Protein AF-A0A813MJS2-F1 (afdb_monomer)

Radius of gyration: 22.86 Å; Cα contacts (8 Å, |Δi|>4): 202; chains: 1; bounding box: 58×52×58 Å

Nearest PDB structures (foldseek):
  8cvs-assembly1_c  TM=7.491E-01  e=8.268E-11  Homo sapiens
  6kwy-assembly1_c  TM=7.519E-01  e=1.816E-10  Homo sapiens
  6kwx-assembly1_A  TM=7.519E-01  e=2.086E-10  Homo sapiens
  7naq-assembly1_c  TM=7.396E-01  e=2.510E-10  Homo sapiens
  6rey-assembly1_d  TM=7.283E-01  e=5.025E-10  Homo sapiens

Foldseek 3Di:
DDPPPPVVQQQDWDPVLVVDPCNVVVLVVLVVLVVVLVVQLVVCVVVVHCPPRVVVSLVSVVVSCVPTNRRDGLVVLVVQLVSLLVLLVDPPDDPVSVVSSVVSNCVSCVPVVRADPVRDDDPCVSVVVVVVCLPPDPCVVVVPGDDDCLVVLLVLLVVLLVQQPNDDCQVPLVVLLVVLLLLLQDDDPPDRRPNPPDNHDLLSSLSNLLSNDDPPHCSVVSVVVSCVVCVVCCPPVNDDPSNVSVVVNVVSNVVNNVVSVVD

Solvent-accessible surface area (backbone atoms only — not comparable to full-atom values): 15377 Å² total; per-residue (Å²): 133,81,80,81,55,73,75,79,53,40,69,44,54,45,71,68,48,74,76,40,98,53,30,74,60,53,51,53,50,45,51,55,52,48,51,52,42,53,53,52,52,53,44,23,62,74,71,71,41,54,76,69,46,51,63,55,38,51,51,50,49,53,52,44,40,73,74,37,30,47,64,44,37,61,68,56,51,50,51,54,51,51,49,42,55,52,56,69,67,47,81,89,64,53,68,70,59,50,48,51,34,52,55,48,50,52,61,70,59,65,54,62,87,80,53,53,74,91,77,56,84,78,72,62,59,64,59,50,52,50,51,49,50,47,68,65,43,76,61,47,86,73,66,78,54,76,81,58,71,39,58,55,47,47,48,51,15,51,53,33,55,78,37,58,89,75,65,89,54,70,94,46,44,70,63,52,53,54,50,52,56,58,61,47,50,59,67,58,87,94,44,73,55,79,67,63,91,55,78,51,57,54,63,35,55,36,43,27,54,58,24,56,48,54,94,94,43,65,47,63,58,56,50,51,54,48,48,64,72,51,48,69,56,72,40,87,87,48,76,58,88,38,47,63,53,55,54,49,36,56,55,44,43,54,53,46,48,55,54,57,77,75,108

InterPro domains:
  IPR032430 Proteasome activator Blm10, middle HEAT repeats region [PF16507] (223-261)
  IPR035309 Proteasome activator complex subunit 4 [PTHR32170] (152-261)

Organism: NCBI:txid433720

Structure (mmCIF, N/CA/C/O backbone):
data_AF-A0A813MJS2-F1
#
_entry.id   AF-A0A813MJS2-F1
#
loop_
_atom_site.group_PDB
_atom_site.id
_atom_site.type_symbol
_atom_site.label_atom_id
_atom_site.label_alt_id
_atom_site.label_comp_id
_atom_site.label_asym_id
_atom_site.label_entity_id
_atom_site.label_seq_id
_atom_site.pdbx_PDB_ins_code
_atom_site.Cartn_x
_atom_site.Cartn_y
_atom_site.Cartn_z
_atom_site.occupancy
_atom_site.B_iso_or_equiv
_atom_site.auth_seq_id
_atom_site.auth_comp_id
_atom_site.auth_asym_id
_atom_site.auth_atom_id
_atom_site.pdbx_PDB_model_num
ATOM 1 N N . MET A 1 1 ? -18.987 -25.415 30.010 1.00 33.72 1 MET A N 1
ATOM 2 C CA . MET A 1 1 ? -19.097 -24.267 29.088 1.00 33.72 1 MET A CA 1
ATOM 3 C C . MET A 1 1 ? -17.706 -23.681 28.964 1.00 33.72 1 MET A C 1
ATOM 5 O O . MET A 1 1 ? -17.237 -23.069 29.912 1.00 33.72 1 MET A O 1
ATOM 9 N N . GLY A 1 2 ? -16.987 -24.032 27.897 1.00 33.62 2 GLY A N 1
ATOM 10 C CA . GLY A 1 2 ? -15.622 -23.552 27.691 1.00 33.62 2 GLY A CA 1
ATOM 11 C C . GLY A 1 2 ? -15.648 -22.061 27.385 1.00 33.62 2 GLY A C 1
ATOM 12 O O . GLY A 1 2 ? -16.426 -21.623 26.542 1.00 33.62 2 GLY A O 1
ATOM 13 N N . SER A 1 3 ? -14.835 -21.292 28.099 1.00 33.34 3 SER A N 1
ATOM 14 C CA . SER A 1 3 ? -14.546 -19.901 27.780 1.00 33.34 3 SER A CA 1
ATOM 15 C C . SER A 1 3 ? -13.966 -19.834 26.364 1.00 33.34 3 SER A C 1
ATOM 17 O O . SER A 1 3 ? -12.800 -20.181 26.167 1.00 33.34 3 SER A O 1
ATOM 19 N N . HIS A 1 4 ? -14.765 -19.423 25.376 1.00 38.72 4 HIS A N 1
ATOM 20 C CA . HIS A 1 4 ? -14.218 -18.921 24.118 1.00 38.72 4 HIS A CA 1
ATOM 21 C C . HIS A 1 4 ? -13.317 -17.741 24.486 1.00 38.72 4 HIS A C 1
ATOM 23 O O . HIS A 1 4 ? -13.806 -16.702 24.930 1.00 38.72 4 HIS A O 1
ATOM 29 N N . SER A 1 5 ? -11.997 -17.934 24.440 1.00 48.91 5 SER A N 1
ATOM 30 C CA . SER A 1 5 ? -11.078 -16.843 24.730 1.00 48.91 5 SER A CA 1
ATOM 31 C C . SER A 1 5 ? -11.130 -15.874 23.554 1.00 48.91 5 SER A C 1
ATOM 33 O O . SER A 1 5 ? -10.987 -16.277 22.399 1.00 48.91 5 SER A O 1
ATOM 35 N N . ILE A 1 6 ? -11.313 -14.591 23.860 1.00 53.00 6 ILE A N 1
ATOM 36 C CA . ILE A 1 6 ? -11.266 -13.471 22.904 1.00 53.00 6 ILE A CA 1
ATOM 37 C C . ILE A 1 6 ? -9.993 -13.538 22.027 1.00 53.00 6 ILE A C 1
ATOM 39 O O . ILE A 1 6 ? -10.005 -13.104 20.881 1.00 53.00 6 ILE A O 1
ATOM 43 N N . ASP A 1 7 ? -8.923 -14.176 22.523 1.00 52.03 7 ASP A N 1
ATOM 44 C CA . ASP A 1 7 ? -7.687 -14.464 21.779 1.00 52.03 7 ASP A CA 1
ATOM 45 C C . ASP A 1 7 ? -7.886 -15.273 20.492 1.00 52.03 7 ASP A C 1
ATOM 47 O O . ASP A 1 7 ? -7.083 -15.133 19.572 1.00 52.03 7 ASP A O 1
ATOM 51 N N . SER A 1 8 ? -8.909 -16.131 20.419 1.00 57.62 8 SER A N 1
ATOM 52 C CA . SER A 1 8 ? -9.161 -16.957 19.230 1.00 57.62 8 SER A CA 1
ATOM 53 C C . SER A 1 8 ? -9.733 -16.171 18.044 1.00 57.62 8 SER A C 1
ATOM 55 O O . SER A 1 8 ? -9.622 -16.637 16.912 1.00 57.62 8 SER A O 1
ATOM 57 N N . ASP A 1 9 ? -10.251 -14.961 18.289 1.00 71.50 9 ASP A N 1
ATOM 58 C CA . ASP A 1 9 ? -10.925 -14.130 17.284 1.00 71.50 9 ASP A CA 1
ATOM 59 C C . ASP A 1 9 ? -10.066 -12.950 16.779 1.00 71.50 9 ASP A C 1
ATOM 61 O O . ASP A 1 9 ? -10.467 -12.224 15.860 1.00 71.50 9 ASP A O 1
ATOM 65 N N . LEU A 1 10 ? -8.875 -12.740 17.358 1.00 80.44 10 LEU A N 1
ATOM 66 C CA . LEU A 1 10 ? -7.942 -11.685 16.946 1.00 80.44 10 LEU A CA 1
ATOM 67 C C . LEU A 1 10 ? -7.205 -12.077 15.659 1.00 80.44 10 LEU A C 1
ATOM 69 O O . LEU A 1 10 ? -6.687 -13.184 15.536 1.00 80.44 10 LEU A O 1
ATOM 73 N N . GLN A 1 11 ? -7.102 -11.153 14.699 1.00 81.56 11 GLN A N 1
ATOM 74 C CA . GLN A 1 11 ? -6.571 -11.486 13.372 1.00 81.56 11 GLN A CA 1
ATOM 75 C C . GLN A 1 11 ? -5.064 -11.755 13.350 1.00 81.56 11 GLN A C 1
ATOM 77 O O . GLN A 1 11 ? -4.612 -12.790 12.861 1.00 81.56 11 GLN A O 1
ATOM 82 N N . LYS A 1 12 ? -4.264 -10.774 13.779 1.00 80.81 12 LYS A N 1
ATOM 83 C CA . LYS A 1 12 ? -2.802 -10.860 13.696 1.00 80.81 12 LYS A CA 1
ATOM 84 C C . LYS A 1 12 ? -2.149 -9.999 14.777 1.00 80.81 12 LYS A C 1
ATOM 86 O O . LYS A 1 12 ? -1.648 -8.915 14.458 1.00 80.81 12 LYS A O 1
ATOM 91 N N . PRO A 1 13 ? -2.159 -10.458 16.039 1.00 78.31 13 PRO A N 1
ATOM 92 C CA . PRO A 1 13 ? -1.388 -9.809 17.089 1.00 78.31 13 PRO A CA 1
ATOM 93 C C . PRO A 1 13 ? 0.114 -9.910 16.790 1.00 78.31 13 PRO A C 1
ATOM 95 O O . PRO A 1 13 ? 0.561 -10.837 16.106 1.00 78.31 13 PRO A O 1
ATOM 98 N N . ASP A 1 14 ? 0.901 -8.967 17.306 1.00 79.12 14 ASP A N 1
ATOM 99 C CA . ASP A 1 14 ? 2.359 -9.055 17.226 1.00 79.12 14 ASP A CA 1
ATOM 100 C C . ASP A 1 14 ? 2.867 -10.318 17.950 1.00 79.12 14 ASP A C 1
ATOM 102 O O . ASP A 1 14 ? 2.611 -10.540 19.137 1.00 79.12 14 ASP A O 1
ATOM 106 N N . ILE A 1 15 ? 3.599 -11.152 17.209 1.00 79.19 15 ILE A N 1
ATOM 107 C CA . ILE A 1 15 ? 4.149 -12.428 17.670 1.00 79.19 15 ILE A CA 1
ATOM 108 C C . ILE A 1 15 ? 5.162 -12.204 18.800 1.00 79.19 15 ILE A C 1
ATOM 110 O O . ILE A 1 15 ? 5.234 -13.019 19.720 1.00 79.19 15 ILE A O 1
ATOM 114 N N . TYR A 1 16 ? 5.919 -11.103 18.771 1.00 78.19 16 TYR A N 1
ATOM 115 C CA . TYR A 1 16 ? 6.953 -10.827 19.772 1.00 78.19 16 TYR A CA 1
ATOM 116 C C . TYR A 1 16 ? 6.363 -10.547 21.153 1.00 78.19 16 TYR A C 1
ATOM 118 O O . TYR A 1 16 ? 6.941 -10.958 22.161 1.00 78.19 16 TYR A O 1
ATOM 126 N N . ASN A 1 17 ? 5.174 -9.941 21.208 1.00 80.44 17 ASN A N 1
ATOM 127 C CA . ASN A 1 17 ? 4.504 -9.635 22.470 1.00 80.44 17 ASN A CA 1
ATOM 128 C C . ASN A 1 17 ? 4.230 -10.903 23.289 1.00 80.44 17 ASN A C 1
ATOM 130 O O . ASN A 1 17 ? 4.363 -10.868 24.510 1.00 80.44 17 ASN A O 1
ATOM 134 N N . LYS A 1 18 ? 3.951 -12.039 22.634 1.00 79.88 18 LYS A N 1
ATOM 135 C CA . LYS A 1 18 ? 3.701 -13.333 23.294 1.00 79.88 18 LYS A CA 1
ATOM 136 C C . LYS A 1 18 ? 4.890 -13.849 24.110 1.00 79.88 18 LYS A C 1
ATOM 138 O O . LYS A 1 18 ? 4.697 -14.572 25.082 1.00 79.88 18 LYS A O 1
ATOM 143 N N . TYR A 1 19 ? 6.110 -13.498 23.715 1.00 83.00 19 TYR A N 1
ATOM 144 C CA . TYR A 1 19 ? 7.336 -13.934 24.389 1.00 83.00 19 TYR A CA 1
ATOM 145 C C . TYR A 1 19 ? 7.832 -12.922 25.429 1.00 83.00 19 TYR A C 1
ATOM 147 O O . TYR A 1 19 ? 8.859 -13.147 26.069 1.00 83.00 19 TYR A O 1
ATOM 155 N N . SER A 1 20 ? 7.117 -11.810 25.607 1.00 83.12 20 SER A N 1
ATOM 156 C CA . SER A 1 20 ? 7.453 -10.805 26.606 1.00 83.12 20 SER A CA 1
ATOM 157 C C . SER A 1 20 ? 7.093 -11.289 28.017 1.00 83.12 20 SER A C 1
ATOM 159 O O . SER A 1 20 ? 5.979 -11.781 28.221 1.00 83.12 20 SER A O 1
ATOM 161 N N . PRO A 1 21 ? 7.950 -11.051 29.030 1.00 85.88 21 PRO A N 1
ATOM 162 C CA . PRO A 1 21 ? 7.605 -11.263 30.440 1.00 85.88 21 PRO A CA 1
ATOM 163 C C . PRO A 1 21 ? 6.363 -10.483 30.902 1.00 85.88 21 PRO A C 1
ATOM 165 O O . PRO A 1 21 ? 5.792 -10.791 31.943 1.00 85.88 21 PRO A O 1
ATOM 168 N N . PHE A 1 22 ? 5.944 -9.472 30.134 1.00 86.94 22 PHE A N 1
ATOM 169 C CA . PHE A 1 22 ? 4.818 -8.590 30.439 1.00 86.94 22 PHE A CA 1
ATOM 170 C C . PHE A 1 22 ? 3.588 -8.845 29.552 1.00 86.94 22 PHE A C 1
ATOM 172 O O . PHE A 1 22 ? 2.724 -7.974 29.468 1.00 86.94 22 PHE A O 1
ATOM 179 N N . TYR A 1 23 ? 3.498 -10.002 28.881 1.00 85.81 23 TYR A N 1
ATOM 180 C CA . TYR A 1 23 ? 2.462 -10.291 27.879 1.00 85.81 23 TYR A CA 1
ATOM 181 C C . TYR A 1 23 ? 1.032 -9.991 28.348 1.00 85.81 23 TYR A C 1
ATOM 183 O O . TYR A 1 23 ? 0.316 -9.271 27.660 1.00 85.81 23 TYR A O 1
ATOM 191 N N . GLU A 1 24 ? 0.628 -10.467 29.528 1.00 84.56 24 GLU A N 1
ATOM 192 C CA . GLU A 1 24 ? -0.735 -10.241 30.039 1.00 84.56 24 GLU A CA 1
ATOM 193 C C . GLU A 1 24 ? -1.041 -8.749 30.242 1.00 84.56 24 GLU A C 1
ATOM 195 O O . GLU A 1 24 ? -2.125 -8.275 29.908 1.00 84.56 24 GLU A O 1
ATOM 200 N N . SER A 1 25 ? -0.057 -7.977 30.715 1.00 88.06 25 SER A N 1
ATOM 201 C CA . SER A 1 25 ? -0.191 -6.524 30.866 1.00 88.06 25 SER A CA 1
ATOM 202 C C . SER A 1 25 ? -0.280 -5.828 29.506 1.00 88.06 25 SER A C 1
ATOM 204 O O . SER A 1 25 ? -1.149 -4.985 29.300 1.00 88.06 25 SER A O 1
ATOM 206 N N . ILE A 1 26 ? 0.569 -6.220 28.550 1.00 86.00 26 ILE A N 1
ATOM 207 C CA . ILE A 1 26 ? 0.575 -5.695 27.175 1.00 86.00 26 ILE A CA 1
ATOM 208 C C . ILE A 1 26 ? -0.761 -5.977 26.486 1.00 86.00 26 ILE A C 1
ATOM 210 O O . ILE A 1 26 ? -1.324 -5.095 25.843 1.00 86.00 26 ILE A O 1
ATOM 214 N N . LYS A 1 27 ? -1.285 -7.191 26.644 1.00 85.81 27 LYS A N 1
ATOM 215 C CA . LYS A 1 27 ? -2.568 -7.612 26.089 1.00 85.81 27 LYS A CA 1
ATOM 216 C C . LYS A 1 27 ? -3.720 -6.796 26.670 1.00 85.81 27 LYS A C 1
ATOM 218 O O . LYS A 1 27 ? -4.519 -6.256 25.912 1.00 85.81 27 LYS A O 1
ATOM 223 N N . GLN A 1 28 ? -3.783 -6.652 27.994 1.00 87.56 28 GLN A N 1
ATOM 224 C CA . GLN A 1 28 ? -4.835 -5.856 28.625 1.00 87.56 28 GLN A CA 1
ATOM 225 C C . GLN A 1 28 ? -4.762 -4.383 28.202 1.00 87.56 28 GLN A C 1
ATOM 227 O O . GLN A 1 28 ? -5.791 -3.773 27.928 1.00 87.56 28 GLN A O 1
ATOM 232 N N . GLN A 1 29 ? -3.553 -3.823 28.099 1.00 89.50 29 GLN A N 1
ATOM 233 C CA . GLN A 1 29 ? -3.347 -2.468 27.587 1.00 89.50 29 GLN A CA 1
ATOM 234 C C . GLN A 1 29 ? -3.815 -2.328 26.138 1.00 89.50 29 GLN A C 1
ATOM 236 O O . GLN A 1 29 ? -4.461 -1.337 25.814 1.00 89.50 29 GLN A O 1
ATOM 241 N N . ALA A 1 30 ? -3.525 -3.309 25.279 1.00 90.44 30 ALA A N 1
ATOM 242 C CA . ALA A 1 30 ? -3.945 -3.288 23.884 1.00 90.44 30 ALA A CA 1
ATOM 243 C C . ALA A 1 30 ? -5.476 -3.292 23.751 1.00 90.44 30 ALA A C 1
ATOM 245 O O . ALA A 1 30 ? -6.016 -2.488 22.997 1.00 90.44 30 ALA A O 1
ATOM 246 N N . ILE A 1 31 ? -6.175 -4.135 24.516 1.00 90.56 31 ILE A N 1
ATOM 247 C CA . ILE A 1 31 ? -7.646 -4.179 24.522 1.00 90.56 31 ILE A CA 1
ATOM 248 C C . ILE A 1 31 ? -8.216 -2.824 24.958 1.00 90.56 31 ILE A C 1
ATOM 250 O O . ILE A 1 31 ? -8.980 -2.216 24.212 1.00 90.56 31 ILE A O 1
ATOM 254 N N . THR A 1 32 ? -7.779 -2.308 26.111 1.00 93.44 32 THR A N 1
ATOM 255 C CA . THR A 1 32 ? -8.267 -1.027 26.642 1.00 93.44 32 THR A CA 1
ATOM 256 C C . THR A 1 32 ? -7.993 0.136 25.684 1.00 93.44 32 THR A C 1
ATOM 258 O O . THR A 1 32 ? -8.860 0.976 25.462 1.00 93.44 32 THR A O 1
ATOM 261 N N . LEU A 1 33 ? -6.797 0.184 25.091 1.00 94.19 33 LEU A N 1
ATOM 262 C CA . LEU A 1 33 ? -6.419 1.235 24.149 1.00 94.19 33 LEU A CA 1
ATOM 263 C C . LEU A 1 33 ? -7.223 1.147 22.847 1.00 94.19 33 LEU A C 1
ATOM 265 O O . LEU A 1 33 ? -7.608 2.174 22.290 1.00 94.19 33 LEU A O 1
ATOM 269 N N . PHE A 1 34 ? -7.485 -0.062 22.348 1.00 95.38 34 PHE A N 1
ATOM 270 C CA . PHE A 1 34 ? -8.314 -0.240 21.162 1.00 95.38 34 PHE A CA 1
ATOM 271 C C . PHE A 1 34 ? -9.765 0.177 21.418 1.00 95.38 34 PHE A C 1
ATOM 273 O O . PHE A 1 34 ? -10.351 0.859 20.577 1.00 95.38 34 PHE A O 1
ATOM 280 N N . ASP A 1 35 ? -10.320 -0.172 22.581 1.00 94.38 35 ASP A N 1
ATOM 281 C CA . ASP A 1 35 ? -11.659 0.257 22.988 1.00 94.38 35 ASP A CA 1
ATOM 282 C C . ASP A 1 35 ? -11.749 1.790 23.056 1.00 94.38 35 ASP A C 1
ATOM 284 O O . ASP A 1 35 ? -12.655 2.368 22.454 1.00 94.38 35 ASP A O 1
ATOM 288 N N . GLU A 1 36 ? -10.756 2.457 23.660 1.00 96.06 36 GLU A N 1
ATOM 289 C CA . GLU A 1 36 ? -10.654 3.925 23.688 1.00 96.06 36 GLU A CA 1
ATOM 290 C C . GLU A 1 36 ? -10.623 4.513 22.267 1.00 96.06 36 GLU A C 1
ATOM 292 O O . GLU A 1 36 ? -11.359 5.453 21.957 1.00 96.06 36 GLU A O 1
ATOM 297 N N . ILE A 1 37 ? -9.794 3.964 21.372 1.00 96.19 37 ILE A N 1
ATOM 298 C CA . ILE A 1 37 ? -9.696 4.427 19.980 1.00 96.19 37 ILE A CA 1
ATOM 299 C C . ILE A 1 37 ? -11.037 4.264 19.260 1.00 96.19 37 ILE A C 1
ATOM 301 O O . ILE A 1 37 ? -11.498 5.195 18.598 1.00 96.19 37 ILE A O 1
ATOM 305 N N . ARG A 1 38 ? -11.669 3.094 19.385 1.00 94.38 38 ARG A N 1
ATOM 306 C CA . ARG A 1 38 ? -12.937 2.767 18.726 1.00 94.38 38 ARG A CA 1
ATOM 307 C C . ARG A 1 38 ? -14.058 3.691 19.189 1.00 94.38 38 ARG A C 1
ATOM 309 O O . ARG A 1 38 ? -14.779 4.230 18.350 1.00 94.38 38 ARG A O 1
ATOM 316 N N . GLU A 1 39 ? -14.202 3.881 20.497 1.00 94.31 39 GLU A N 1
ATOM 317 C CA . GLU A 1 39 ? -15.220 4.763 21.074 1.00 94.31 39 GLU A CA 1
ATOM 318 C C . GLU A 1 39 ? -15.042 6.194 20.577 1.00 94.31 39 GLU A C 1
ATOM 320 O O . GLU A 1 39 ? -15.977 6.796 20.049 1.00 94.31 39 GLU A O 1
ATOM 325 N N . ASN A 1 40 ? -13.821 6.718 20.637 1.00 93.94 40 ASN A N 1
ATOM 326 C CA . ASN A 1 40 ? -13.581 8.093 20.237 1.00 93.94 40 ASN A CA 1
ATOM 327 C C . ASN A 1 40 ? -13.708 8.321 18.725 1.00 93.94 40 ASN A C 1
ATOM 329 O O . ASN A 1 40 ? -14.225 9.361 18.324 1.00 93.94 40 ASN A O 1
ATOM 333 N N . LEU A 1 41 ? -13.314 7.361 17.879 1.00 93.75 41 LEU A N 1
ATOM 334 C CA . LEU A 1 41 ? -13.610 7.420 16.442 1.00 93.75 41 LEU A CA 1
ATOM 335 C C . LEU A 1 41 ? -15.122 7.444 16.201 1.00 93.75 41 LEU A C 1
ATOM 337 O O . LEU A 1 41 ? -15.604 8.267 15.425 1.00 93.75 41 LEU A O 1
ATOM 341 N N . SER A 1 42 ? -15.887 6.612 16.913 1.00 90.94 42 SER A N 1
ATOM 342 C CA . SER A 1 42 ? -17.348 6.602 16.790 1.00 90.94 42 SER A CA 1
ATOM 343 C C . SER A 1 42 ? -17.984 7.935 17.208 1.00 90.94 42 SER A C 1
ATOM 345 O O . SER A 1 42 ? -18.894 8.417 16.531 1.00 90.94 42 SER A O 1
ATOM 347 N N . HIS A 1 43 ? -17.453 8.586 18.249 1.00 89.88 43 HIS A N 1
ATOM 348 C CA . HIS A 1 43 ? -17.919 9.896 18.701 1.00 89.88 43 HIS A CA 1
ATOM 349 C C . HIS A 1 43 ? -17.721 10.991 17.648 1.00 89.88 43 HIS A C 1
ATOM 351 O O . HIS A 1 43 ? -18.577 11.863 17.539 1.00 89.88 43 HIS A O 1
ATOM 357 N N . THR A 1 44 ? -16.662 10.940 16.829 1.00 88.69 44 THR A N 1
ATOM 358 C CA . THR A 1 44 ? -16.453 11.962 15.780 1.00 88.69 44 THR A CA 1
ATOM 359 C C . THR A 1 44 ? -17.604 12.017 14.773 1.00 88.69 44 THR A C 1
ATOM 361 O O . THR A 1 44 ? -18.021 13.096 14.361 1.00 88.69 44 THR A O 1
ATOM 364 N N . ILE A 1 45 ? -18.183 10.862 14.427 1.00 85.44 45 ILE A N 1
ATOM 365 C CA . ILE A 1 45 ? -19.354 10.798 13.546 1.00 85.44 45 ILE A CA 1
ATOM 366 C C . ILE A 1 45 ? -20.619 11.207 14.301 1.00 85.44 45 ILE A C 1
ATOM 368 O O . ILE A 1 45 ? -21.424 11.962 13.764 1.00 85.44 45 ILE A O 1
ATOM 372 N N . GLN A 1 46 ? -20.797 10.735 15.539 1.00 86.19 46 GLN A N 1
ATOM 373 C CA . GLN A 1 46 ? -21.991 11.041 16.339 1.00 86.19 46 GLN A CA 1
ATOM 374 C C . GLN A 1 46 ? -22.140 12.538 16.630 1.00 86.19 46 GLN A C 1
ATOM 376 O O . GLN A 1 46 ? -23.253 13.057 16.616 1.00 86.19 46 GLN A O 1
ATOM 381 N N . LEU A 1 47 ? -21.025 13.226 16.877 1.00 86.56 47 LEU A N 1
ATOM 382 C CA . LEU A 1 47 ? -20.990 14.668 17.109 1.00 86.56 47 LEU A CA 1
ATOM 383 C C . LEU A 1 47 ? -21.060 15.475 15.804 1.00 86.56 47 LEU A C 1
ATOM 385 O O . LEU A 1 47 ? -21.327 16.671 15.845 1.00 86.56 47 LEU A O 1
ATOM 389 N N . GLY A 1 48 ? -20.818 14.843 14.650 1.00 83.56 48 GLY A N 1
ATOM 390 C CA . GLY A 1 48 ? -20.722 15.519 13.354 1.00 83.56 48 GLY A CA 1
ATOM 391 C C . GLY A 1 48 ? -19.468 16.391 13.196 1.00 83.56 48 GLY A C 1
ATOM 392 O O . GLY A 1 48 ? -19.341 17.104 12.202 1.00 83.56 48 GLY A O 1
ATOM 393 N N . GLU A 1 49 ? -18.534 16.327 14.147 1.00 85.88 49 GLU A N 1
ATOM 394 C CA . GLU A 1 49 ? -17.293 17.099 14.161 1.00 85.88 49 GLU A CA 1
ATOM 395 C C . GLU A 1 49 ? -16.096 16.181 13.890 1.00 85.88 49 GLU A C 1
ATOM 397 O O . GLU A 1 49 ? -15.670 15.389 14.734 1.00 85.88 49 GLU A O 1
ATOM 402 N N . LEU A 1 50 ? -15.532 16.295 12.682 1.00 88.38 50 LEU A N 1
ATOM 403 C CA . LEU A 1 50 ? -14.349 15.524 12.288 1.00 88.38 50 LEU A CA 1
ATOM 404 C C . LEU A 1 50 ? -13.055 16.088 12.893 1.00 88.38 50 LEU A C 1
ATOM 406 O O . LEU A 1 50 ? -12.145 15.319 13.191 1.00 88.38 50 LEU A O 1
ATOM 410 N N . GLU A 1 51 ? -12.953 17.401 13.106 1.00 85.75 51 GLU A N 1
ATOM 411 C CA . GLU A 1 51 ? -11.764 18.035 13.692 1.00 85.75 51 GLU A CA 1
ATOM 412 C C . GLU A 1 51 ? -11.966 18.349 15.181 1.00 85.75 51 GLU A C 1
ATOM 414 O O . GLU A 1 51 ? -13.033 18.834 15.551 1.00 85.75 51 GLU A O 1
ATOM 419 N N . PRO A 1 52 ? -10.953 18.127 16.044 1.00 85.31 52 PRO A N 1
ATOM 420 C CA . PRO A 1 52 ? -9.646 17.518 15.755 1.00 85.31 52 PRO A CA 1
ATOM 421 C C . PRO A 1 52 ? -9.646 15.977 15.825 1.00 85.31 52 PRO A C 1
ATOM 423 O O . PRO A 1 52 ? -8.606 15.333 15.649 1.00 85.31 52 PRO A O 1
ATOM 426 N N . GLY A 1 53 ? -10.799 15.372 16.134 1.00 90.75 53 GLY A N 1
ATOM 427 C CA . GLY A 1 53 ? -10.915 13.969 16.532 1.00 90.75 53 GLY A CA 1
ATOM 428 C C . GLY A 1 53 ? -10.408 12.972 15.489 1.00 90.75 53 GLY A C 1
ATOM 429 O O . GLY A 1 53 ? -9.618 12.088 15.821 1.00 90.75 53 GLY A O 1
ATOM 430 N N . LEU A 1 54 ? -10.797 13.125 14.223 1.00 93.12 54 LEU A N 1
ATOM 431 C CA . LEU A 1 54 ? -10.428 12.204 13.149 1.00 93.12 54 LEU A CA 1
ATOM 432 C C . LEU A 1 54 ? -8.908 12.105 13.002 1.00 93.12 54 LEU A C 1
ATOM 434 O O . LEU A 1 54 ? -8.375 11.001 12.904 1.00 93.12 54 LEU A O 1
ATOM 438 N N . SER A 1 55 ? -8.211 13.242 13.023 1.00 92.81 55 SER A N 1
ATOM 439 C CA . SER A 1 55 ? -6.753 13.304 12.895 1.00 92.81 55 SER A CA 1
ATOM 440 C C . SER A 1 55 ? -6.049 12.630 14.079 1.00 92.81 55 SER A C 1
ATOM 442 O O . SER A 1 55 ? -5.217 11.736 13.891 1.00 92.81 55 SER A O 1
ATOM 444 N N . ILE A 1 56 ? -6.439 12.988 15.308 1.00 94.56 56 ILE A N 1
ATOM 445 C CA . ILE A 1 56 ? -5.830 12.466 16.540 1.00 94.56 56 ILE A CA 1
ATOM 446 C C . ILE A 1 56 ? -6.015 10.950 16.643 1.00 94.56 56 ILE A C 1
ATOM 448 O O . ILE A 1 56 ? -5.043 10.214 16.841 1.00 94.56 56 ILE A O 1
ATOM 452 N N . TRP A 1 57 ? -7.251 10.473 16.499 1.00 96.38 57 TRP A N 1
ATOM 453 C CA . TRP A 1 57 ? -7.579 9.069 16.735 1.00 96.38 57 TRP A CA 1
ATOM 454 C C . TRP A 1 57 ? -7.147 8.162 15.585 1.00 96.38 57 TRP A C 1
ATOM 456 O O . TRP A 1 57 ? -6.722 7.037 15.841 1.00 96.38 57 TRP A O 1
ATOM 466 N N . SER A 1 58 ? -7.114 8.660 14.344 1.00 96.25 58 SER A N 1
ATOM 467 C CA . SER A 1 58 ? -6.495 7.926 13.230 1.00 96.25 58 SER A CA 1
ATOM 468 C C . SER A 1 58 ? -4.988 7.762 13.433 1.00 96.25 58 SER A C 1
ATOM 470 O O . SER A 1 58 ? -4.447 6.680 13.212 1.00 96.25 58 SER A O 1
ATOM 472 N N . ASN A 1 59 ? -4.295 8.797 13.922 1.00 95.19 59 ASN A N 1
ATOM 473 C CA . ASN A 1 59 ? -2.871 8.684 14.235 1.00 95.19 59 ASN A CA 1
ATOM 474 C C . ASN A 1 59 ? -2.615 7.717 15.406 1.00 95.19 59 ASN A C 1
ATOM 476 O O . ASN A 1 59 ? -1.703 6.894 15.327 1.00 95.19 59 ASN A O 1
ATOM 480 N N . LYS A 1 60 ? -3.448 7.753 16.457 1.00 96.31 60 LYS A N 1
ATOM 481 C CA . LYS A 1 60 ? -3.401 6.765 17.550 1.00 96.31 60 LYS A CA 1
ATOM 482 C C . LYS A 1 60 ? -3.640 5.338 17.040 1.00 96.31 60 LYS A C 1
ATOM 484 O O . LYS A 1 60 ? -2.895 4.441 17.419 1.00 96.31 60 LYS A O 1
ATOM 489 N N . LEU A 1 61 ? -4.602 5.125 16.138 1.00 96.88 61 LEU A N 1
ATOM 490 C CA . LEU A 1 61 ? -4.848 3.817 15.519 1.00 96.88 61 LEU A CA 1
ATOM 491 C C . LEU A 1 61 ? -3.653 3.338 14.685 1.00 96.88 61 LEU A C 1
ATOM 493 O O . LEU A 1 61 ? -3.257 2.179 14.771 1.00 96.88 61 LEU A O 1
ATOM 497 N N . LYS A 1 62 ? -3.023 4.229 13.917 1.00 94.44 62 LYS A N 1
ATOM 498 C CA . LYS A 1 62 ? -1.806 3.899 13.167 1.00 94.44 62 LYS A CA 1
ATOM 499 C C . LYS A 1 62 ? -0.664 3.461 14.091 1.00 94.44 62 LYS A C 1
ATOM 501 O O . LYS A 1 62 ? 0.008 2.469 13.810 1.00 94.44 62 LYS A O 1
ATOM 506 N N . GLN A 1 63 ? -0.460 4.169 15.203 1.00 94.00 63 GLN A N 1
ATOM 507 C CA . GLN A 1 63 ? 0.526 3.792 16.223 1.00 94.00 63 GLN A CA 1
ATOM 508 C C . GLN A 1 63 ? 0.170 2.459 16.890 1.00 94.00 63 GLN A C 1
ATOM 510 O O . GLN A 1 63 ? 1.044 1.617 17.077 1.00 94.00 63 GLN A O 1
ATOM 515 N N . PHE A 1 64 ? -1.113 2.235 17.181 1.00 94.69 64 PHE A N 1
ATOM 516 C CA . PHE A 1 64 ? -1.607 0.971 17.714 1.00 94.69 64 PHE A CA 1
ATOM 517 C C . PHE A 1 64 ? -1.261 -0.203 16.789 1.00 94.69 64 PHE A C 1
ATOM 519 O O . PHE A 1 64 ? -0.637 -1.164 17.233 1.00 94.69 64 PHE A O 1
ATOM 526 N N . ILE A 1 65 ? -1.583 -0.099 15.494 1.00 92.31 65 ILE A N 1
ATOM 527 C CA . ILE A 1 65 ? -1.283 -1.146 14.504 1.00 92.31 65 ILE A CA 1
ATOM 528 C C . ILE A 1 65 ? 0.226 -1.397 14.412 1.00 92.31 65 ILE A C 1
ATOM 530 O O . ILE A 1 65 ? 0.657 -2.545 14.308 1.00 92.31 65 ILE A O 1
ATOM 534 N N . SER A 1 66 ? 1.040 -0.341 14.487 1.00 90.00 66 SER A N 1
ATOM 535 C CA . SER A 1 66 ? 2.500 -0.464 14.471 1.00 90.00 66 SER A CA 1
ATOM 536 C C . SER A 1 66 ? 3.061 -1.207 15.690 1.00 90.00 66 SER A C 1
ATOM 538 O O . SER A 1 66 ? 4.063 -1.900 15.547 1.00 90.00 66 SER A O 1
ATOM 540 N N . ASN A 1 67 ? 2.449 -1.052 16.868 1.00 88.06 67 ASN A N 1
ATOM 541 C CA . ASN A 1 67 ? 2.978 -1.576 18.133 1.00 88.06 67 ASN A CA 1
ATOM 542 C C . ASN A 1 67 ? 2.391 -2.941 18.526 1.00 88.06 67 ASN A C 1
ATOM 544 O O . ASN A 1 67 ? 3.058 -3.743 19.173 1.00 88.06 67 ASN A O 1
ATOM 548 N N . TYR A 1 68 ? 1.130 -3.195 18.175 1.00 88.81 68 TYR A N 1
ATOM 549 C CA . TYR A 1 68 ? 0.388 -4.386 18.603 1.00 88.81 68 TYR A CA 1
ATOM 550 C C . TYR A 1 68 ? -0.047 -5.275 17.431 1.00 88.81 68 TYR A C 1
ATOM 552 O O . TYR A 1 68 ? -0.546 -6.382 17.649 1.00 88.81 68 TYR A O 1
ATOM 560 N N . GLY A 1 69 ? 0.153 -4.824 16.190 1.00 88.38 69 GLY A N 1
ATOM 561 C CA . GLY A 1 69 ? -0.399 -5.465 15.004 1.00 88.38 69 GLY A CA 1
ATOM 562 C C . GLY A 1 69 ? -1.909 -5.250 14.885 1.00 88.38 69 GLY A C 1
ATOM 563 O O . GLY A 1 69 ? -2.479 -4.300 15.420 1.00 88.38 69 GLY A O 1
ATOM 564 N N . PHE A 1 70 ? -2.585 -6.167 14.197 1.00 88.75 70 PHE A N 1
ATOM 565 C CA . PHE A 1 70 ? -4.044 -6.167 14.062 1.00 88.75 70 PHE A CA 1
ATOM 566 C C . PHE A 1 70 ? -4.656 -6.876 15.279 1.00 88.75 70 PHE A C 1
ATOM 568 O O . PHE A 1 70 ? -5.257 -7.946 15.155 1.00 88.75 70 PHE A O 1
ATOM 575 N N . HIS A 1 71 ? -4.425 -6.314 16.472 1.00 89.00 71 HIS A N 1
ATOM 576 C CA . HIS A 1 71 ? -4.942 -6.812 17.752 1.00 89.00 71 HIS A CA 1
ATOM 577 C C . HIS A 1 71 ? -6.410 -6.396 17.951 1.00 89.00 71 HIS A C 1
ATOM 579 O O . HIS A 1 71 ? -6.779 -5.769 18.937 1.00 89.00 71 HIS A O 1
ATOM 585 N N . PHE A 1 72 ? -7.240 -6.716 16.961 1.00 90.50 72 PHE A N 1
ATOM 586 C CA . PHE A 1 72 ? -8.688 -6.540 16.961 1.00 90.50 72 PHE A CA 1
ATOM 587 C C . PHE A 1 72 ? -9.336 -7.623 16.093 1.00 90.50 72 PHE A C 1
ATOM 589 O O . PHE A 1 72 ? -8.658 -8.343 15.347 1.00 90.50 72 PHE A O 1
ATOM 596 N N . THR A 1 73 ? -10.653 -7.776 16.222 1.00 92.06 73 THR A N 1
ATOM 597 C CA . THR A 1 73 ? -11.394 -8.812 15.497 1.00 92.06 73 THR A CA 1
ATOM 598 C C . THR A 1 73 ? -11.513 -8.473 14.012 1.00 92.06 73 THR A C 1
ATOM 600 O O . THR A 1 73 ? -11.432 -7.315 13.599 1.00 92.06 73 THR A O 1
ATOM 603 N N . LYS A 1 74 ? -11.774 -9.486 13.179 1.00 90.88 74 LYS A N 1
ATOM 604 C CA . LYS A 1 74 ? -12.066 -9.275 11.751 1.00 90.88 74 LYS A CA 1
ATOM 605 C C . LYS A 1 74 ? -13.289 -8.379 11.532 1.00 90.88 74 LYS A C 1
ATOM 607 O O . LYS A 1 74 ? -13.298 -7.575 10.608 1.00 90.88 74 LYS A O 1
ATOM 612 N N . ILE A 1 75 ? -14.293 -8.493 12.401 1.00 92.12 75 ILE A N 1
ATOM 613 C CA . ILE A 1 75 ? -15.500 -7.660 12.360 1.00 92.12 75 ILE A CA 1
ATOM 614 C C . ILE A 1 75 ? -15.134 -6.196 12.615 1.00 92.12 75 ILE A C 1
ATOM 616 O O . ILE A 1 75 ? -15.574 -5.319 11.876 1.00 92.12 75 ILE A O 1
ATOM 620 N N . ASP A 1 76 ? -14.308 -5.926 13.627 1.00 93.88 76 ASP A N 1
ATOM 621 C CA . ASP A 1 76 ? -13.857 -4.565 13.920 1.00 93.88 76 ASP A CA 1
ATOM 622 C C . ASP A 1 76 ? -12.980 -4.004 12.797 1.00 93.88 76 ASP A C 1
ATOM 624 O O . ASP A 1 76 ? -13.112 -2.835 12.446 1.00 93.88 76 ASP A O 1
ATOM 628 N N . HIS A 1 77 ? -12.145 -4.839 12.170 1.00 94.19 77 HIS A N 1
ATOM 629 C CA . HIS A 1 77 ? -11.362 -4.435 11.005 1.00 94.19 77 HIS A CA 1
ATOM 630 C C . HIS A 1 77 ? -12.260 -3.961 9.852 1.00 94.19 77 HIS A C 1
ATOM 632 O O . HIS A 1 77 ? -12.056 -2.870 9.320 1.00 94.19 77 HIS A O 1
ATOM 638 N N . LEU A 1 78 ? -13.281 -4.744 9.491 1.00 93.88 78 LEU A N 1
ATOM 639 C CA . LEU A 1 78 ? -14.226 -4.366 8.437 1.00 93.88 78 LEU A CA 1
ATOM 640 C C . LEU A 1 78 ? -14.971 -3.074 8.795 1.00 93.88 78 LEU A C 1
ATOM 642 O O . LEU A 1 78 ? -15.033 -2.166 7.973 1.00 93.88 78 LEU A O 1
ATOM 646 N N . LYS A 1 79 ? -15.412 -2.922 10.050 1.00 94.88 79 LYS A N 1
ATOM 647 C CA . LYS A 1 79 ? -16.049 -1.683 10.528 1.00 94.88 79 LYS A CA 1
ATOM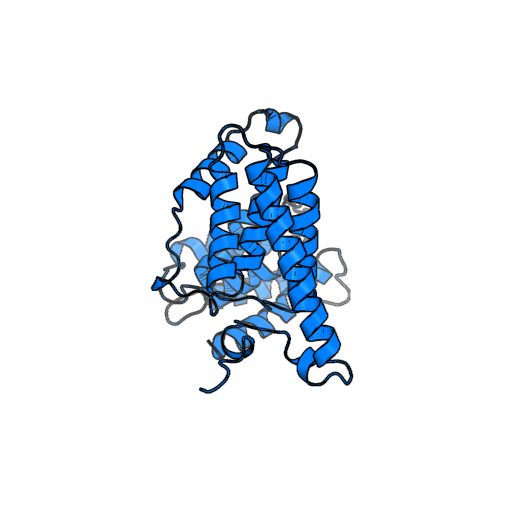 648 C C . LYS A 1 79 ? -15.135 -0.462 10.434 1.00 94.88 79 LYS A C 1
ATOM 650 O O . LYS A 1 79 ? -15.615 0.619 10.113 1.00 94.88 79 LYS A O 1
ATOM 655 N N . LEU A 1 80 ? -13.838 -0.608 10.711 1.00 95.75 80 LEU A N 1
ATOM 656 C CA . LEU A 1 80 ? -12.869 0.479 10.542 1.00 95.75 80 LEU A CA 1
ATOM 657 C C . LEU A 1 80 ? -12.726 0.868 9.065 1.00 95.75 80 LEU A C 1
ATOM 659 O O . LEU A 1 80 ? -12.669 2.053 8.748 1.00 95.75 80 LEU A O 1
ATOM 663 N N . ILE A 1 81 ? -12.702 -0.107 8.155 1.00 94.56 81 ILE A N 1
ATOM 664 C CA . ILE A 1 81 ? -12.663 0.157 6.710 1.00 94.56 81 ILE A CA 1
ATOM 665 C C . ILE A 1 81 ? -13.936 0.883 6.269 1.00 94.56 81 ILE A C 1
ATOM 667 O O . ILE A 1 81 ? -13.846 1.942 5.645 1.00 94.56 81 ILE A O 1
ATOM 671 N N . ASP A 1 82 ? -15.102 0.369 6.655 1.00 93.88 82 ASP A N 1
ATOM 672 C CA . ASP A 1 82 ? -16.400 0.972 6.349 1.00 93.88 82 ASP A CA 1
ATOM 673 C C . ASP A 1 82 ? -16.514 2.390 6.914 1.00 93.88 82 ASP A C 1
ATOM 675 O O . ASP A 1 82 ? -17.026 3.286 6.244 1.00 93.88 82 ASP A O 1
ATOM 679 N N . TYR A 1 83 ? -15.979 2.628 8.113 1.00 95.12 83 TYR A N 1
ATOM 680 C CA . TYR A 1 83 ? -15.904 3.947 8.735 1.00 95.12 83 TYR A CA 1
ATOM 681 C C . TYR A 1 83 ? -15.151 4.952 7.847 1.00 95.12 83 TYR A C 1
ATOM 683 O O . TYR A 1 83 ? -15.690 6.011 7.519 1.00 95.12 83 TYR A O 1
ATOM 691 N N . TYR A 1 84 ? -13.939 4.619 7.384 1.00 95.19 84 TYR A N 1
ATOM 692 C CA . TYR A 1 84 ? -13.157 5.527 6.533 1.00 95.19 84 TYR A CA 1
ATOM 693 C C . TYR A 1 84 ? -13.767 5.700 5.132 1.00 95.19 84 TYR A C 1
ATOM 695 O O . TYR A 1 84 ? -13.719 6.799 4.576 1.00 95.19 84 TYR A O 1
ATOM 703 N N . LEU A 1 85 ? -14.388 4.660 4.564 1.00 93.38 85 LEU A N 1
ATOM 704 C CA . LEU A 1 85 ? -15.129 4.761 3.297 1.00 93.38 85 LEU A CA 1
ATOM 705 C C . LEU A 1 85 ? -16.379 5.643 3.422 1.00 93.38 85 LEU A C 1
ATOM 707 O O . LEU A 1 85 ? -16.692 6.418 2.515 1.00 93.38 85 LEU A O 1
ATOM 711 N N . SER A 1 86 ? -17.070 5.563 4.559 1.00 92.75 86 SER A N 1
ATOM 712 C CA . SER A 1 86 ? -18.247 6.386 4.848 1.00 92.75 86 SER A CA 1
ATOM 713 C C . SER A 1 86 ? -17.874 7.862 4.934 1.00 92.75 86 SER A C 1
ATOM 715 O O . SER A 1 86 ? -18.555 8.698 4.346 1.00 92.75 86 SER A O 1
ATOM 717 N N . ILE A 1 87 ? -16.744 8.190 5.573 1.00 93.50 87 ILE A N 1
ATOM 718 C CA . ILE A 1 87 ? -16.231 9.568 5.609 1.00 93.50 87 ILE A CA 1
ATOM 719 C C . ILE A 1 87 ? -15.910 10.060 4.196 1.00 93.50 87 ILE A C 1
ATOM 721 O O . ILE A 1 87 ? -16.312 11.163 3.835 1.00 93.50 87 ILE A O 1
ATOM 725 N N . LEU A 1 88 ? -15.262 9.242 3.359 1.00 91.88 88 LEU A N 1
ATOM 726 C CA . LEU A 1 88 ? -14.993 9.598 1.958 1.00 91.88 88 LEU A CA 1
ATOM 727 C C . LEU A 1 88 ? -16.264 9.838 1.130 1.00 91.88 88 LEU A C 1
ATOM 729 O O . LEU A 1 88 ? -16.188 10.493 0.090 1.00 91.88 88 LEU A O 1
ATOM 733 N N . SER A 1 89 ? -17.413 9.335 1.576 1.00 91.00 89 SER A N 1
ATOM 734 C CA . SER A 1 89 ? -18.704 9.536 0.913 1.00 91.00 89 SER A CA 1
ATOM 735 C C . SER A 1 89 ? -19.381 10.862 1.296 1.00 91.00 89 SER A C 1
ATOM 737 O O . SER A 1 89 ? -20.378 11.234 0.678 1.00 91.00 89 SER A O 1
ATOM 739 N N . ILE A 1 90 ? -18.843 11.607 2.272 1.00 90.25 90 ILE A N 1
ATOM 740 C CA . ILE A 1 90 ? -19.349 12.928 2.672 1.00 90.25 90 ILE A CA 1
ATOM 741 C C . ILE A 1 90 ? -19.135 13.943 1.535 1.00 90.25 90 ILE A C 1
ATOM 743 O O . ILE A 1 90 ? -18.052 14.055 0.949 1.00 90.25 90 ILE A O 1
ATOM 747 N N . THR A 1 91 ? -20.181 14.710 1.219 1.00 83.12 91 THR A N 1
ATOM 748 C CA . THR A 1 91 ? -20.121 15.823 0.260 1.00 83.12 91 THR A CA 1
ATOM 749 C C . THR A 1 91 ? -19.228 16.944 0.789 1.00 83.12 91 THR A C 1
ATOM 751 O O . THR A 1 91 ? -19.273 17.255 1.974 1.00 83.12 91 THR A O 1
ATOM 754 N N . ASP A 1 92 ? -18.426 17.563 -0.081 1.00 84.25 92 ASP A N 1
ATOM 755 C CA . ASP A 1 92 ? -17.541 18.690 0.264 1.00 84.25 92 ASP A CA 1
ATOM 756 C C . ASP A 1 92 ? -16.527 18.417 1.394 1.00 84.25 92 ASP A C 1
ATOM 758 O O . ASP A 1 92 ? -16.095 19.320 2.113 1.00 84.25 92 ASP A O 1
ATOM 762 N N . LEU A 1 93 ? -16.088 17.161 1.533 1.00 88.25 93 LEU A N 1
ATOM 763 C CA . LEU A 1 93 ? -15.033 16.793 2.475 1.00 88.25 93 LEU A CA 1
ATOM 764 C C . LEU A 1 93 ? -13.703 17.502 2.146 1.00 88.25 93 LEU A C 1
ATOM 766 O O . LEU A 1 93 ? -13.228 17.497 1.009 1.00 88.25 93 LEU A O 1
ATOM 770 N N . ASN A 1 94 ? -13.055 18.061 3.168 1.00 86.06 94 ASN A N 1
ATOM 771 C CA . ASN A 1 94 ? -11.739 18.690 3.041 1.00 86.06 94 ASN A CA 1
ATOM 772 C C . ASN A 1 94 ? -10.649 17.668 2.644 1.00 86.06 94 ASN A C 1
ATOM 774 O O . ASN A 1 94 ? -10.581 16.567 3.194 1.00 86.06 94 ASN A O 1
ATOM 778 N N . TYR A 1 95 ? -9.733 18.065 1.753 1.00 85.06 95 TYR A N 1
ATOM 779 C CA . TYR A 1 95 ? -8.569 17.280 1.323 1.00 85.06 95 TYR A CA 1
ATOM 780 C C . TYR A 1 95 ? -7.692 16.755 2.469 1.00 85.06 95 TYR A C 1
ATOM 782 O O . TYR A 1 95 ? -7.100 15.685 2.329 1.00 85.06 95 TYR A O 1
ATOM 790 N N . VAL A 1 96 ? -7.617 17.458 3.604 1.00 84.62 96 VAL A N 1
ATOM 791 C CA . VAL A 1 96 ? -6.894 16.968 4.792 1.00 84.62 96 VAL A CA 1
ATOM 792 C C . VAL A 1 96 ? -7.522 15.672 5.313 1.00 84.62 96 VAL A C 1
ATOM 794 O O . VAL A 1 96 ? -6.818 14.679 5.501 1.00 84.62 96 VAL A O 1
ATOM 797 N N . HIS A 1 97 ? -8.848 15.634 5.460 1.00 88.38 97 HIS A N 1
ATOM 798 C CA . HIS A 1 97 ? -9.569 14.430 5.881 1.00 88.38 97 HIS A CA 1
ATOM 799 C C . HIS A 1 97 ? -9.504 13.327 4.828 1.00 88.38 97 HIS A C 1
ATOM 801 O O . HIS A 1 97 ? -9.330 12.161 5.175 1.00 88.38 97 HIS A O 1
ATOM 807 N N . VAL A 1 98 ? -9.590 13.690 3.545 1.00 88.88 98 VAL A N 1
ATOM 808 C CA . VAL A 1 98 ? -9.427 12.750 2.426 1.00 88.88 98 VAL A CA 1
ATOM 809 C C . VAL A 1 98 ? -8.078 12.045 2.529 1.00 88.88 98 VAL A C 1
ATOM 811 O O . VAL A 1 98 ? -8.021 10.818 2.486 1.00 88.88 98 VAL A O 1
ATOM 814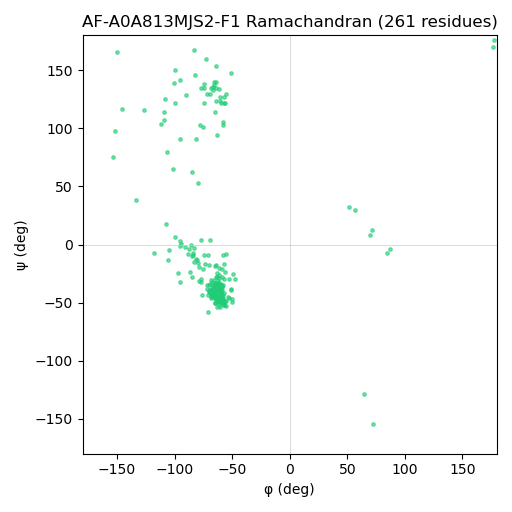 N N . LYS A 1 99 ? -6.995 12.805 2.741 1.00 85.81 99 LYS A N 1
ATOM 815 C CA . LYS A 1 99 ? -5.652 12.254 2.933 1.00 85.81 99 LYS A CA 1
ATOM 816 C C . LYS A 1 99 ? -5.597 11.305 4.132 1.00 85.81 99 LYS A C 1
ATOM 818 O O . LYS A 1 99 ? -5.061 10.212 3.992 1.00 85.81 99 LYS A O 1
ATOM 823 N N . ILE A 1 100 ? -6.165 11.692 5.278 1.00 89.12 100 ILE A N 1
ATOM 824 C CA . ILE A 1 100 ? -6.225 10.830 6.472 1.00 89.12 100 ILE A CA 1
ATOM 825 C C . ILE A 1 100 ? -6.942 9.512 6.148 1.00 89.12 100 ILE A C 1
ATOM 827 O O . ILE A 1 100 ? -6.430 8.443 6.475 1.00 89.12 100 ILE A O 1
ATOM 831 N N . CYS A 1 101 ? -8.083 9.567 5.456 1.00 91.56 101 CYS A N 1
ATOM 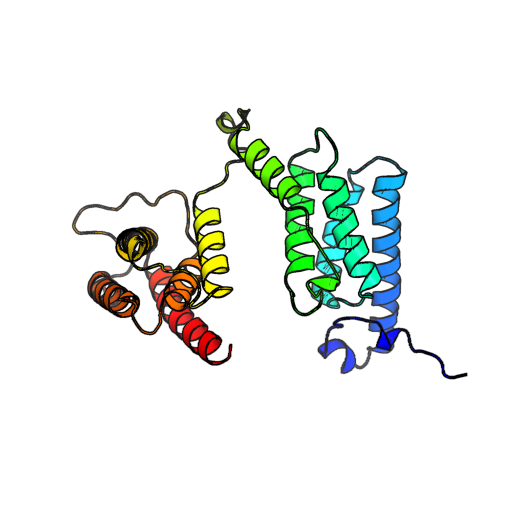832 C CA . CYS A 1 101 ? -8.832 8.372 5.071 1.00 91.56 101 CYS A CA 1
ATOM 833 C C . CYS A 1 101 ? -8.028 7.475 4.121 1.00 91.56 101 CYS A C 1
ATOM 835 O O . CYS A 1 101 ? -7.962 6.270 4.340 1.00 91.56 101 CYS A O 1
ATOM 837 N N . PHE A 1 102 ? -7.373 8.042 3.102 1.00 89.69 102 PHE A N 1
ATOM 838 C CA . PHE A 1 102 ? -6.516 7.276 2.192 1.00 89.69 102 PHE A CA 1
ATOM 839 C C . PHE A 1 102 ? -5.320 6.636 2.905 1.00 89.69 102 PHE A C 1
ATOM 841 O O . PHE A 1 102 ? -5.023 5.466 2.654 1.00 89.69 102 PHE A O 1
ATOM 848 N N . ASP A 1 103 ? -4.656 7.363 3.806 1.00 85.88 103 ASP A N 1
ATOM 849 C CA . ASP A 1 103 ? -3.532 6.839 4.588 1.00 85.88 103 ASP A CA 1
ATOM 850 C C . ASP A 1 103 ? -3.980 5.661 5.468 1.00 85.88 103 ASP A C 1
ATOM 852 O O . ASP A 1 103 ? -3.313 4.626 5.513 1.00 85.88 103 ASP A O 1
ATOM 856 N N . MET A 1 104 ? -5.133 5.789 6.130 1.00 93.00 104 MET A N 1
ATOM 857 C CA . MET A 1 104 ? -5.671 4.741 6.997 1.00 93.00 104 MET A CA 1
ATOM 858 C C . MET A 1 104 ? -6.180 3.531 6.217 1.00 93.00 104 MET A C 1
ATOM 860 O O . MET A 1 104 ? -5.859 2.403 6.582 1.00 93.00 104 MET A O 1
ATOM 864 N N . LEU A 1 105 ? -6.898 3.736 5.110 1.00 91.94 105 LEU A N 1
ATOM 865 C CA . LEU A 1 105 ? -7.315 2.645 4.225 1.00 91.94 105 LEU A CA 1
ATOM 866 C C . LEU A 1 105 ? -6.105 1.898 3.656 1.00 91.94 105 LEU A C 1
ATOM 868 O O . LEU A 1 105 ? -6.129 0.674 3.581 1.00 91.94 105 LEU A O 1
ATOM 872 N N . THR A 1 106 ? -5.026 2.608 3.317 1.00 88.88 106 THR A N 1
ATOM 873 C CA . THR A 1 106 ? -3.770 1.982 2.877 1.00 88.88 106 THR A CA 1
ATOM 874 C C . THR A 1 106 ? -3.174 1.094 3.969 1.00 88.88 106 THR A C 1
ATOM 876 O O . THR A 1 106 ? -2.715 -0.006 3.670 1.00 88.88 106 THR A O 1
ATOM 879 N N . GLU A 1 107 ? -3.193 1.535 5.229 1.00 89.12 107 GLU A N 1
ATOM 880 C CA . GLU A 1 107 ? -2.673 0.761 6.362 1.00 89.12 107 GLU A CA 1
ATOM 881 C C . GLU A 1 107 ? -3.538 -0.478 6.660 1.00 89.12 107 GLU A C 1
ATOM 883 O O . GLU A 1 107 ? -3.002 -1.580 6.798 1.00 89.12 107 GLU A O 1
ATOM 888 N N . LEU A 1 108 ? -4.865 -0.319 6.692 1.00 91.12 108 LEU A N 1
ATOM 889 C CA . LEU A 1 108 ? -5.828 -1.390 6.982 1.00 91.12 108 LEU A CA 1
ATOM 890 C C . LEU A 1 108 ? -5.854 -2.456 5.871 1.00 91.12 108 LEU A C 1
ATOM 892 O O . LEU A 1 108 ? -5.803 -3.656 6.138 1.00 91.12 108 LEU A O 1
ATOM 896 N N . LEU A 1 109 ? -5.819 -2.033 4.604 1.00 89.06 109 LEU A N 1
ATOM 897 C CA . LEU A 1 109 ? -5.851 -2.933 3.445 1.00 89.06 109 LEU A CA 1
ATOM 898 C C . LEU A 1 109 ? -4.473 -3.509 3.074 1.00 89.06 109 LEU A C 1
ATOM 900 O O . LEU A 1 109 ? -4.379 -4.343 2.170 1.00 89.06 109 LEU A O 1
ATOM 904 N N . ARG A 1 110 ? -3.391 -3.111 3.763 1.00 84.12 110 ARG A N 1
ATOM 905 C CA . ARG A 1 110 ? -2.014 -3.526 3.432 1.00 84.12 110 ARG A CA 1
ATOM 906 C C . ARG A 1 110 ? -1.825 -5.042 3.448 1.00 84.12 110 ARG A C 1
ATOM 908 O O . ARG A 1 110 ? -1.029 -5.575 2.677 1.00 84.12 110 ARG A O 1
ATOM 915 N N . ASN A 1 111 ? -2.512 -5.744 4.347 1.00 80.75 111 ASN A N 1
ATOM 916 C CA . ASN A 1 111 ? -2.363 -7.184 4.520 1.00 80.75 111 ASN A CA 1
ATOM 917 C C . ASN A 1 111 ? -3.579 -7.936 3.966 1.00 80.75 111 ASN A C 1
ATOM 919 O O . ASN A 1 111 ? -4.430 -8.408 4.718 1.00 80.75 111 ASN A O 1
ATOM 923 N N . ALA A 1 112 ? -3.605 -8.103 2.641 1.00 73.56 112 ALA A N 1
ATOM 924 C CA . ALA A 1 112 ? -4.680 -8.769 1.898 1.00 73.56 112 ALA A CA 1
ATOM 925 C C . ALA A 1 112 ? -4.967 -10.225 2.326 1.00 73.56 112 ALA A C 1
ATOM 927 O O . ALA A 1 112 ? -5.946 -10.812 1.888 1.00 73.56 112 ALA A O 1
ATOM 928 N N . ARG A 1 113 ? -4.133 -10.834 3.180 1.00 82.31 113 ARG A N 1
ATOM 929 C CA . ARG A 1 113 ? -4.394 -12.167 3.748 1.00 82.31 113 ARG A CA 1
ATOM 930 C C . ARG A 1 113 ? -5.405 -12.143 4.900 1.00 82.31 113 ARG A C 1
ATOM 932 O O . ARG A 1 113 ? -5.930 -13.192 5.246 1.00 82.31 113 ARG A O 1
ATOM 939 N N . LEU A 1 114 ? -5.638 -10.982 5.520 1.00 85.56 114 LEU A N 1
ATOM 940 C CA . LEU A 1 114 ? -6.544 -10.842 6.669 1.00 85.56 114 LEU A CA 1
ATOM 941 C C . LEU A 1 114 ? -8.005 -10.619 6.255 1.00 85.56 114 LEU A C 1
ATOM 943 O O . LEU A 1 114 ? -8.914 -10.906 7.033 1.00 85.56 114 LEU A O 1
ATOM 947 N N . ILE A 1 115 ? -8.226 -10.109 5.043 1.00 85.62 115 ILE A N 1
ATOM 948 C CA . ILE A 1 115 ? -9.544 -9.808 4.483 1.00 85.62 115 ILE A CA 1
ATOM 949 C C . ILE A 1 115 ? -9.633 -10.511 3.135 1.00 85.62 115 ILE A C 1
ATOM 951 O O . ILE A 1 115 ? -8.869 -10.205 2.221 1.00 85.62 115 ILE A O 1
ATOM 955 N N . THR A 1 116 ? -10.542 -11.473 3.019 1.00 83.69 116 THR A N 1
ATOM 956 C CA . THR A 1 116 ? -10.784 -12.184 1.764 1.00 83.69 116 THR A CA 1
ATOM 957 C C . THR A 1 116 ? -11.726 -11.382 0.868 1.00 83.69 116 THR A C 1
ATOM 959 O O . THR A 1 116 ? -12.372 -10.429 1.302 1.00 83.69 116 THR A O 1
ATOM 962 N N . ARG A 1 117 ? -11.828 -11.782 -0.403 1.00 82.25 117 ARG A N 1
ATOM 963 C CA . ARG A 1 117 ? -12.746 -11.146 -1.360 1.00 82.25 117 ARG A CA 1
ATOM 964 C C . ARG A 1 117 ? -14.217 -11.309 -0.973 1.00 82.25 117 ARG A C 1
ATOM 966 O O . ARG A 1 117 ? -15.011 -10.444 -1.318 1.00 82.25 117 ARG A O 1
ATOM 973 N N . ASP A 1 118 ? -14.550 -12.379 -0.256 1.00 84.25 118 ASP A N 1
ATOM 974 C CA . ASP A 1 118 ? -15.916 -12.638 0.209 1.00 84.25 118 ASP A CA 1
ATOM 975 C C . ASP A 1 118 ? -16.295 -11.738 1.394 1.00 84.25 118 ASP A C 1
ATOM 977 O O . ASP A 1 118 ? -17.474 -11.505 1.643 1.00 84.25 118 ASP A O 1
ATOM 981 N N . ASP A 1 119 ? -15.302 -11.204 2.112 1.00 85.56 119 ASP A N 1
ATOM 982 C CA . ASP A 1 119 ? -15.526 -10.350 3.282 1.00 85.56 119 ASP A CA 1
ATOM 983 C C . ASP A 1 119 ? -15.745 -8.880 2.926 1.00 85.56 119 ASP A C 1
ATOM 985 O O . ASP A 1 119 ? -16.367 -8.151 3.695 1.00 85.56 119 ASP A O 1
ATOM 989 N N . LEU A 1 120 ? -15.172 -8.421 1.809 1.00 88.00 120 LEU A N 1
ATOM 990 C CA . LEU A 1 120 ? -15.132 -7.005 1.466 1.00 88.00 120 LEU A CA 1
ATOM 991 C C . LEU A 1 120 ? -15.228 -6.787 -0.044 1.00 88.00 120 LEU A C 1
ATOM 993 O O . LEU A 1 120 ? -14.312 -7.100 -0.807 1.00 88.00 120 LEU A O 1
ATOM 997 N N . THR A 1 121 ? -16.306 -6.125 -0.451 1.00 87.44 121 THR A N 1
ATOM 998 C CA . THR A 1 121 ? -16.483 -5.577 -1.797 1.00 87.44 121 THR A CA 1
ATOM 999 C C . THR A 1 121 ? -16.401 -4.058 -1.748 1.00 87.44 121 THR A C 1
ATOM 1001 O O . THR A 1 121 ? -17.271 -3.405 -1.177 1.00 87.44 121 THR A O 1
ATOM 1004 N N . LEU A 1 122 ? -15.364 -3.491 -2.363 1.00 85.56 122 LEU A N 1
ATOM 1005 C CA . LEU A 1 122 ? -15.160 -2.044 -2.421 1.00 85.56 122 LEU A CA 1
ATOM 1006 C C . LEU A 1 122 ? -15.836 -1.445 -3.658 1.00 85.56 122 LEU A C 1
ATOM 1008 O O . LEU A 1 122 ? -15.563 -1.880 -4.781 1.00 85.56 122 LEU A O 1
ATOM 1012 N N . ASP A 1 123 ? -16.646 -0.397 -3.480 1.00 87.25 123 ASP A N 1
ATOM 1013 C CA . ASP A 1 123 ? -17.082 0.421 -4.614 1.00 87.25 123 ASP A CA 1
ATOM 1014 C C . ASP A 1 123 ? -15.937 1.333 -5.061 1.00 87.25 123 ASP A C 1
ATOM 1016 O O . ASP A 1 123 ? -15.647 2.376 -4.471 1.00 87.25 123 ASP A O 1
ATOM 1020 N N . TRP A 1 124 ? -15.268 0.922 -6.136 1.00 85.94 124 TRP A N 1
ATOM 1021 C CA . TRP A 1 124 ? -14.125 1.638 -6.692 1.00 85.94 124 TRP A CA 1
ATOM 1022 C C . TRP A 1 124 ? -14.456 3.080 -7.114 1.00 85.94 124 TRP A C 1
ATOM 1024 O O . TRP A 1 124 ? -13.543 3.906 -7.215 1.00 85.94 124 TRP A O 1
ATOM 1034 N N . ARG A 1 125 ? -15.740 3.401 -7.344 1.00 87.88 125 ARG A N 1
ATOM 1035 C CA . ARG A 1 125 ? -16.192 4.736 -7.761 1.00 87.88 125 ARG A CA 1
ATOM 1036 C C . ARG A 1 125 ? -15.846 5.811 -6.743 1.00 87.88 125 ARG A C 1
ATOM 1038 O O . ARG A 1 125 ? -15.437 6.888 -7.157 1.00 87.88 125 ARG A O 1
ATOM 1045 N N . ILE A 1 126 ? -15.884 5.497 -5.445 1.00 87.75 126 ILE A N 1
ATOM 1046 C CA . ILE A 1 126 ? -15.502 6.432 -4.373 1.00 87.75 126 ILE A CA 1
ATOM 1047 C C . ILE A 1 126 ? -14.080 6.955 -4.621 1.00 87.75 126 ILE A C 1
ATOM 1049 O O . ILE A 1 126 ? -13.828 8.161 -4.627 1.00 87.75 126 ILE A O 1
ATOM 1053 N N . PHE A 1 127 ? -13.141 6.049 -4.895 1.00 86.19 127 PHE A N 1
ATOM 1054 C CA . PHE A 1 127 ? -11.749 6.408 -5.158 1.00 86.19 127 PHE A CA 1
ATOM 1055 C C . PHE A 1 127 ? -11.575 7.132 -6.492 1.00 86.19 127 PHE A C 1
ATOM 1057 O O . PHE A 1 127 ? -10.790 8.076 -6.586 1.00 86.19 127 PHE A O 1
ATOM 1064 N N . TYR A 1 128 ? -12.302 6.701 -7.523 1.00 82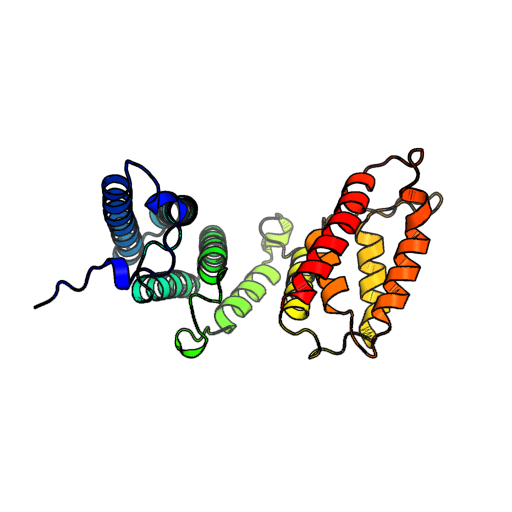.44 128 TYR A N 1
ATOM 1065 C CA . TYR A 1 128 ? -12.264 7.334 -8.837 1.00 82.44 128 TYR A CA 1
ATOM 1066 C C . TYR A 1 128 ? -12.769 8.776 -8.795 1.00 82.44 128 TYR A C 1
ATOM 1068 O O . TYR A 1 128 ? -12.117 9.666 -9.339 1.00 82.44 128 TYR A O 1
ATOM 1076 N N . ASP A 1 129 ? -13.876 9.024 -8.104 1.00 86.12 129 ASP A N 1
ATOM 1077 C CA . ASP A 1 129 ? -14.455 10.354 -7.959 1.00 86.12 129 ASP A CA 1
ATOM 1078 C C . ASP A 1 129 ? -13.501 11.279 -7.206 1.00 86.12 129 ASP A C 1
ATOM 1080 O O . ASP A 1 129 ? -13.263 12.404 -7.646 1.00 86.12 129 ASP A O 1
ATOM 1084 N N . TRP A 1 130 ? -12.867 10.799 -6.131 1.00 86.25 130 TRP A N 1
ATOM 1085 C CA . TRP A 1 130 ? -11.823 11.559 -5.440 1.00 86.25 130 TRP A CA 1
ATOM 1086 C C . TRP A 1 130 ? -10.608 11.828 -6.322 1.00 86.25 130 TRP A C 1
ATOM 1088 O O . TRP A 1 130 ? -10.120 12.958 -6.356 1.00 86.25 130 TRP A O 1
ATOM 1098 N N . MET A 1 131 ? -10.152 10.840 -7.093 1.00 81.25 131 MET A N 1
ATOM 1099 C CA . MET A 1 131 ? -9.066 11.034 -8.052 1.00 81.25 131 MET A CA 1
ATOM 1100 C C . MET A 1 131 ? -9.432 12.094 -9.097 1.00 81.25 131 MET A C 1
ATOM 1102 O O . MET A 1 131 ? -8.615 12.963 -9.400 1.00 81.25 131 MET A O 1
ATOM 1106 N N . GLN A 1 132 ? -10.669 12.089 -9.597 1.00 81.25 132 GLN A N 1
ATOM 1107 C CA . GLN A 1 132 ? -11.163 13.096 -10.531 1.00 81.25 132 GLN A CA 1
ATOM 1108 C C . GLN A 1 132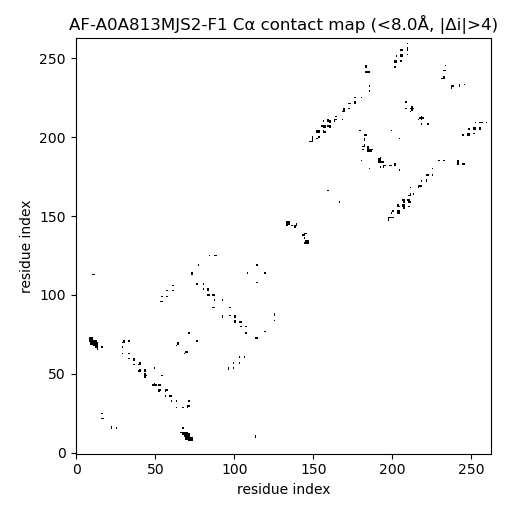 ? -11.269 14.480 -9.895 1.00 81.25 132 GLN A C 1
ATOM 1110 O O . GLN A 1 132 ? -10.844 15.455 -10.511 1.00 81.25 132 GLN A O 1
ATOM 1115 N N . ARG A 1 133 ? -11.782 14.583 -8.665 1.00 83.12 133 ARG A N 1
ATOM 1116 C CA . ARG A 1 133 ? -11.862 15.844 -7.910 1.00 83.12 133 ARG A CA 1
ATOM 1117 C C . ARG A 1 133 ? -10.478 16.442 -7.695 1.00 83.12 133 ARG A C 1
ATOM 1119 O O . ARG A 1 133 ? -10.258 17.593 -8.055 1.00 83.12 133 ARG A O 1
ATOM 1126 N N . ILE A 1 134 ? -9.524 15.639 -7.221 1.00 78.31 134 ILE A N 1
ATOM 1127 C CA . ILE A 1 134 ? -8.126 16.047 -7.046 1.00 78.31 134 ILE A CA 1
ATOM 1128 C C . ILE A 1 134 ? -7.524 16.482 -8.389 1.00 78.31 134 ILE A C 1
ATOM 1130 O O . ILE A 1 134 ? -6.929 17.552 -8.505 1.00 78.31 134 ILE A O 1
ATOM 1134 N N . ARG A 1 135 ? -7.702 15.672 -9.438 1.00 72.25 135 ARG A N 1
ATOM 1135 C CA . ARG A 1 135 ? -7.154 15.953 -10.768 1.00 72.25 135 ARG A CA 1
ATOM 1136 C C . ARG A 1 135 ? -7.766 17.197 -11.403 1.00 72.25 135 ARG A C 1
ATOM 1138 O O . ARG A 1 135 ? -7.062 17.880 -12.139 1.00 72.25 135 ARG A O 1
ATOM 1145 N N . ASN A 1 136 ? -9.033 17.495 -11.158 1.00 74.81 136 ASN A N 1
ATOM 1146 C CA . ASN A 1 136 ? -9.731 18.634 -11.753 1.00 74.81 136 ASN A CA 1
ATOM 1147 C C . ASN A 1 136 ? -9.726 19.873 -10.849 1.00 74.81 136 ASN A C 1
ATOM 1149 O O . ASN A 1 136 ? -10.243 20.913 -11.260 1.00 74.81 136 ASN A O 1
ATOM 1153 N N . ASN A 1 137 ? -9.132 19.786 -9.654 1.00 72.31 137 ASN A N 1
ATOM 1154 C CA . ASN A 1 137 ? -9.028 20.915 -8.746 1.00 72.31 137 ASN A CA 1
ATOM 1155 C C . ASN A 1 137 ? -8.253 22.062 -9.421 1.00 72.31 137 ASN A C 1
ATOM 1157 O O . ASN A 1 137 ? -7.120 21.891 -9.875 1.00 72.31 137 ASN A O 1
ATOM 1161 N N . ARG A 1 138 ? -8.890 23.233 -9.526 1.00 60.03 138 ARG A N 1
ATOM 1162 C CA . ARG A 1 138 ? -8.320 24.439 -10.147 1.00 60.03 138 ARG A CA 1
ATOM 1163 C C . ARG A 1 138 ? -7.389 25.206 -9.204 1.00 60.03 138 ARG A C 1
ATOM 1165 O O . ARG A 1 138 ? -6.570 25.980 -9.693 1.00 60.03 138 ARG A O 1
ATOM 1172 N N . ASP A 1 139 ? -7.393 24.884 -7.907 1.00 62.09 139 ASP A N 1
ATOM 1173 C CA . ASP A 1 139 ? -6.416 25.375 -6.919 1.00 62.09 139 ASP A CA 1
ATOM 1174 C C . ASP A 1 139 ? -5.008 24.790 -7.127 1.00 62.09 139 ASP A C 1
ATOM 1176 O O . ASP A 1 139 ? -4.078 25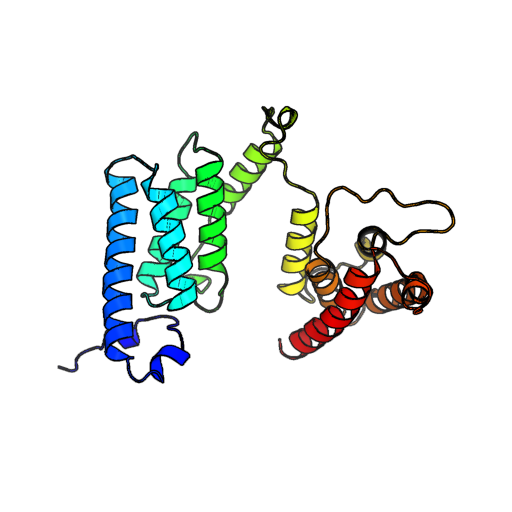.090 -6.380 1.00 62.09 139 ASP A O 1
ATOM 1180 N N . LYS A 1 140 ? -4.809 23.998 -8.191 1.00 51.94 140 LYS A N 1
ATOM 1181 C CA . LYS A 1 140 ? -3.495 23.604 -8.719 1.00 51.94 140 LYS A CA 1
ATOM 1182 C C . LYS A 1 140 ? -2.522 24.771 -8.878 1.00 51.94 140 LYS A C 1
ATOM 1184 O O . LYS A 1 140 ? -1.323 24.555 -8.740 1.00 51.94 140 LYS A O 1
ATOM 1189 N N . ILE A 1 141 ? -3.021 25.983 -9.136 1.00 48.72 141 ILE A N 1
ATOM 1190 C CA . ILE A 1 141 ? -2.197 27.199 -9.237 1.00 48.72 141 ILE A CA 1
ATOM 1191 C C . ILE A 1 141 ? -1.466 27.489 -7.909 1.00 48.72 141 ILE A C 1
ATOM 1193 O O . ILE A 1 141 ? -0.374 28.048 -7.928 1.00 48.72 141 ILE A O 1
ATOM 1197 N N . TYR A 1 142 ? -2.005 27.033 -6.772 1.00 50.59 142 TYR A N 1
ATOM 1198 C CA . TYR A 1 142 ? -1.418 27.189 -5.437 1.00 50.59 142 TYR A CA 1
ATOM 1199 C C . TYR A 1 142 ? -0.673 25.938 -4.926 1.00 50.59 142 TYR A C 1
ATOM 1201 O O . TYR A 1 142 ? -0.239 25.916 -3.779 1.00 50.59 142 TYR A O 1
ATOM 1209 N N . GLY A 1 143 ? -0.509 24.889 -5.746 1.00 50.53 143 GLY A N 1
ATOM 1210 C CA . GLY A 1 143 ? 0.332 23.728 -5.413 1.00 50.53 143 GLY A CA 1
ATOM 1211 C C . GLY A 1 143 ? -0.204 22.788 -4.323 1.00 50.53 143 GLY A C 1
ATOM 1212 O O . GLY A 1 143 ? 0.540 21.933 -3.851 1.00 50.53 143 GLY A O 1
ATOM 1213 N N . LEU A 1 144 ? -1.474 22.910 -3.920 1.00 52.19 144 LEU A N 1
ATOM 1214 C CA . LEU A 1 144 ? -1.987 22.199 -2.742 1.00 52.19 144 LEU A CA 1
ATOM 1215 C C . LEU A 1 144 ? -2.314 20.718 -2.987 1.00 52.19 144 LEU A C 1
ATOM 1217 O O . LEU A 1 144 ? -2.139 19.918 -2.073 1.00 52.19 144 LEU A O 1
ATOM 1221 N N . VAL A 1 145 ? -2.736 20.317 -4.196 1.00 55.94 145 VAL A N 1
ATOM 1222 C CA . VAL A 1 145 ? -2.926 18.893 -4.534 1.00 55.94 145 VAL A CA 1
ATOM 1223 C C . VAL A 1 145 ? -2.712 18.650 -6.034 1.00 55.94 145 VAL A C 1
ATOM 1225 O O . VAL A 1 145 ? -3.599 18.858 -6.860 1.00 55.94 145 VAL A O 1
ATOM 1228 N N . VAL A 1 146 ? -1.516 18.200 -6.408 1.00 56.78 146 VAL A N 1
ATOM 1229 C CA . VAL A 1 146 ? -1.251 17.592 -7.723 1.00 56.78 146 VAL A CA 1
ATOM 1230 C C . VAL A 1 146 ? -1.251 16.074 -7.523 1.00 56.78 146 VAL A C 1
ATOM 1232 O O . VAL A 1 146 ? -0.895 15.603 -6.445 1.00 56.78 146 VAL A O 1
ATOM 1235 N N . LEU A 1 147 ? -1.636 15.299 -8.542 1.00 60.09 147 LEU A N 1
ATOM 1236 C CA . LEU A 1 147 ? -1.311 13.869 -8.624 1.00 60.09 147 LEU A CA 1
ATOM 1237 C C . LEU A 1 147 ? -0.038 13.708 -9.470 1.00 60.09 147 LEU A C 1
ATOM 1239 O O . LEU A 1 147 ? -0.144 13.638 -10.695 1.00 60.09 147 LEU A O 1
ATOM 1243 N N . PRO A 1 148 ? 1.152 13.714 -8.847 1.00 64.06 148 PRO A N 1
ATOM 1244 C CA . PRO A 1 148 ? 2.415 13.436 -9.507 1.00 64.06 148 PRO A CA 1
ATOM 1245 C C . PRO A 1 148 ? 2.414 12.149 -10.327 1.00 64.06 148 PRO A C 1
ATOM 1247 O O . PRO A 1 148 ? 1.814 11.142 -9.935 1.00 64.06 148 PRO A O 1
ATOM 1250 N N . GLU A 1 149 ? 3.167 12.135 -11.426 1.00 62.44 149 GLU A N 1
ATOM 1251 C CA . GLU A 1 149 ? 3.254 10.950 -12.283 1.00 62.44 149 GLU A CA 1
ATOM 1252 C C . GLU A 1 149 ? 3.910 9.749 -11.570 1.00 62.44 149 GLU A C 1
ATOM 1254 O O . GLU A 1 149 ? 3.722 8.604 -11.992 1.00 62.44 149 GLU A O 1
ATOM 1259 N N . PHE A 1 150 ? 4.641 9.962 -10.466 1.00 66.81 150 PHE A N 1
ATOM 1260 C CA . PHE A 1 150 ? 5.215 8.868 -9.674 1.00 66.81 150 PHE A CA 1
ATOM 1261 C C . PHE A 1 150 ? 4.152 7.945 -9.056 1.00 66.81 150 PHE A C 1
ATOM 1263 O O . PHE A 1 150 ? 4.404 6.748 -8.912 1.00 66.81 150 PHE A O 1
ATOM 1270 N N . TYR A 1 151 ? 2.943 8.448 -8.772 1.00 71.31 151 TYR A N 1
ATOM 1271 C CA . TYR A 1 151 ? 1.838 7.616 -8.284 1.00 71.31 151 TYR A CA 1
ATOM 1272 C C . TYR A 1 151 ? 1.385 6.592 -9.334 1.00 71.31 151 TYR A C 1
ATOM 1274 O O . TYR A 1 151 ? 1.037 5.463 -8.988 1.00 71.31 151 TYR A O 1
ATOM 1282 N N . LEU A 1 152 ? 1.446 6.945 -10.624 1.00 74.69 152 LEU A N 1
ATOM 1283 C CA . LEU A 1 152 ? 1.110 6.023 -11.712 1.00 74.69 152 LEU A CA 1
ATOM 1284 C C . LEU A 1 152 ? 2.132 4.891 -11.824 1.00 74.69 152 LEU A C 1
ATOM 1286 O O . LEU A 1 152 ? 1.753 3.748 -12.052 1.00 74.69 152 LEU A O 1
ATOM 1290 N N . VAL A 1 153 ? 3.419 5.183 -11.622 1.00 80.75 153 VAL A N 1
ATOM 1291 C CA . VAL A 1 153 ? 4.468 4.151 -11.619 1.00 80.75 153 VAL A CA 1
ATOM 1292 C C . VAL A 1 153 ? 4.257 3.159 -10.475 1.00 80.75 153 VAL A C 1
ATOM 1294 O O . VAL A 1 153 ? 4.307 1.953 -10.710 1.00 80.75 153 VAL A O 1
ATOM 1297 N N . GLY A 1 154 ? 3.956 3.642 -9.265 1.00 83.56 154 GLY A N 1
ATOM 1298 C CA . GLY A 1 154 ? 3.623 2.772 -8.131 1.00 83.56 154 GLY A CA 1
ATOM 1299 C C . GLY A 1 154 ? 2.387 1.902 -8.394 1.00 83.56 154 GLY A C 1
ATOM 1300 O O . GLY A 1 154 ? 2.386 0.705 -8.084 1.00 83.56 154 GLY A O 1
ATOM 1301 N N . LEU A 1 155 ? 1.362 2.471 -9.040 1.00 84.06 155 LEU A N 1
ATOM 1302 C CA . LEU A 1 155 ? 0.158 1.748 -9.451 1.00 84.06 155 LEU A CA 1
ATOM 1303 C C . LEU A 1 155 ? 0.476 0.648 -10.468 1.00 84.06 155 LEU A C 1
ATOM 1305 O O . LEU A 1 155 ? 0.141 -0.510 -10.228 1.00 84.06 155 LEU A O 1
ATOM 1309 N N . PHE A 1 156 ? 1.145 0.978 -11.576 1.00 86.94 156 PHE A N 1
ATOM 1310 C CA . PHE A 1 156 ? 1.485 -0.000 -12.613 1.00 86.94 156 PHE A CA 1
ATOM 1311 C C . PHE A 1 156 ? 2.413 -1.092 -12.090 1.00 86.94 156 PHE A C 1
ATOM 1313 O O . PHE A 1 156 ? 2.195 -2.262 -12.392 1.00 86.94 156 PHE A O 1
ATOM 1320 N N . SER A 1 157 ? 3.381 -0.734 -11.245 1.00 90.69 157 SER A N 1
ATOM 1321 C CA . SER A 1 157 ? 4.248 -1.696 -10.565 1.00 90.69 157 SER A CA 1
ATOM 1322 C C . SER A 1 157 ? 3.449 -2.684 -9.715 1.00 90.69 157 SER A C 1
ATOM 1324 O O . SER A 1 157 ? 3.644 -3.898 -9.791 1.00 90.69 157 SER A O 1
ATOM 1326 N N . SER A 1 158 ? 2.488 -2.179 -8.939 1.00 88.62 158 SER A N 1
ATOM 1327 C CA . SER A 1 158 ? 1.636 -3.010 -8.089 1.00 88.62 158 SER A CA 1
ATOM 1328 C C . SER A 1 158 ? 0.676 -3.878 -8.903 1.00 88.62 158 SER A C 1
ATOM 1330 O O . SER A 1 158 ? 0.501 -5.053 -8.588 1.00 88.62 158 SER A O 1
ATOM 1332 N N . VAL A 1 159 ? 0.086 -3.336 -9.970 1.00 88.12 159 VAL A N 1
ATOM 1333 C CA . VAL A 1 159 ? -0.781 -4.088 -10.887 1.00 88.12 159 VAL A CA 1
ATOM 1334 C C . VAL A 1 159 ? 0.005 -5.199 -11.574 1.00 88.12 159 VAL A C 1
ATOM 1336 O O . VAL A 1 159 ? -0.461 -6.335 -11.588 1.00 88.12 159 VAL A O 1
ATOM 1339 N N . ALA A 1 160 ? 1.201 -4.908 -12.085 1.00 91.06 160 ALA A N 1
ATOM 1340 C CA . ALA A 1 160 ? 2.056 -5.908 -12.710 1.00 91.06 160 ALA A CA 1
ATOM 1341 C C . ALA A 1 160 ? 2.412 -7.028 -11.722 1.00 91.06 160 ALA A C 1
ATOM 1343 O O . ALA A 1 160 ? 2.268 -8.200 -12.055 1.00 91.06 160 ALA A O 1
ATOM 1344 N N . TRP A 1 161 ? 2.807 -6.677 -10.495 1.00 92.81 161 TRP A N 1
ATOM 1345 C CA . TRP A 1 161 ? 3.218 -7.646 -9.474 1.00 92.81 161 TRP A CA 1
ATOM 1346 C C . TRP A 1 161 ? 2.093 -8.570 -9.014 1.00 92.81 161 TRP A C 1
ATOM 1348 O O . TRP A 1 161 ? 2.319 -9.748 -8.759 1.00 92.81 161 TRP A O 1
ATOM 1358 N N . ASN A 1 162 ? 0.872 -8.051 -8.911 1.00 88.88 162 ASN A N 1
ATOM 1359 C CA . ASN A 1 162 ? -0.277 -8.845 -8.478 1.00 88.88 162 ASN A CA 1
ATOM 1360 C C . ASN A 1 162 ? -0.923 -9.645 -9.622 1.00 88.88 162 ASN A C 1
ATOM 1362 O O . ASN A 1 162 ? -1.795 -10.466 -9.360 1.00 88.88 162 ASN A O 1
ATOM 1366 N N . ASN A 1 163 ? -0.519 -9.410 -10.876 1.00 87.88 163 ASN A N 1
ATOM 1367 C CA . ASN A 1 163 ? -1.100 -10.036 -12.069 1.00 87.88 163 ASN A CA 1
ATOM 1368 C C . ASN A 1 163 ? -0.006 -10.554 -13.020 1.00 87.88 163 ASN A C 1
ATOM 1370 O O . ASN A 1 163 ? -0.119 -10.442 -14.245 1.00 87.88 163 ASN A O 1
ATOM 1374 N N . ILE A 1 164 ? 1.075 -11.101 -12.458 1.00 90.44 164 ILE A N 1
ATOM 1375 C CA . ILE A 1 164 ? 2.196 -11.651 -13.228 1.00 90.44 164 ILE A CA 1
ATOM 1376 C C . ILE A 1 164 ? 1.670 -12.735 -14.176 1.00 90.44 164 ILE A C 1
ATOM 1378 O O . ILE A 1 164 ? 0.983 -13.661 -13.755 1.00 90.44 164 ILE A O 1
ATOM 1382 N N . GLY A 1 165 ? 1.995 -12.606 -15.464 1.00 87.62 165 GLY A N 1
ATOM 1383 C CA . GLY A 1 165 ? 1.569 -13.538 -16.513 1.00 87.62 165 GLY A CA 1
ATOM 1384 C C . GLY A 1 165 ? 0.181 -13.277 -17.112 1.00 87.62 165 GLY A C 1
ATOM 1385 O O . GLY A 1 165 ? -0.154 -13.912 -18.105 1.00 87.62 165 GLY A O 1
ATOM 1386 N N . TYR A 1 166 ? -0.607 -12.340 -16.571 1.00 88.06 166 TYR A N 1
ATOM 1387 C CA . TYR A 1 166 ? -1.946 -12.016 -17.091 1.00 88.06 166 TYR A CA 1
ATOM 1388 C C . TYR A 1 166 ? -1.975 -10.800 -18.022 1.00 88.06 166 TYR A C 1
ATOM 1390 O O . TYR A 1 166 ? -2.889 -10.668 -18.832 1.00 88.06 166 TYR A O 1
ATOM 1398 N N . ILE A 1 167 ? -1.008 -9.890 -17.888 1.00 88.81 167 ILE A N 1
ATOM 1399 C CA . ILE A 1 167 ? -0.938 -8.655 -18.675 1.00 88.81 167 ILE A CA 1
ATOM 1400 C C . ILE A 1 167 ? 0.203 -8.775 -19.679 1.00 88.81 167 ILE A C 1
ATOM 1402 O O . ILE A 1 167 ? 1.350 -8.996 -19.286 1.00 88.81 167 ILE A O 1
ATOM 1406 N N . ASP A 1 168 ? -0.111 -8.579 -20.958 1.00 90.81 168 ASP A N 1
ATOM 1407 C CA . ASP A 1 168 ? 0.897 -8.453 -22.006 1.00 90.81 168 ASP A CA 1
ATOM 1408 C C . ASP A 1 168 ? 1.515 -7.046 -21.989 1.00 90.81 168 ASP A C 1
ATOM 1410 O O . ASP A 1 168 ? 0.918 -6.057 -22.427 1.00 90.81 168 ASP A O 1
ATOM 1414 N N . TRP A 1 169 ? 2.724 -6.958 -21.436 1.00 92.88 169 TRP A N 1
ATOM 1415 C CA . TRP A 1 169 ? 3.495 -5.718 -21.361 1.00 92.88 169 TRP A CA 1
ATOM 1416 C C . TRP A 1 169 ? 4.369 -5.474 -22.594 1.00 92.88 169 TRP A C 1
ATOM 1418 O O . TRP A 1 169 ? 4.920 -4.378 -22.718 1.00 92.88 169 TRP A O 1
ATOM 1428 N N . GLU A 1 170 ? 4.487 -6.446 -23.503 1.00 94.12 170 GLU A N 1
ATOM 1429 C CA . GLU A 1 170 ? 5.429 -6.430 -24.627 1.00 94.12 170 GLU A CA 1
ATOM 1430 C C . GLU A 1 170 ? 5.332 -5.146 -25.478 1.00 94.12 170 GLU A C 1
ATOM 1432 O O . GLU A 1 170 ? 6.362 -4.495 -25.689 1.00 94.12 170 GLU A O 1
ATOM 1437 N N . PRO A 1 171 ? 4.129 -4.658 -25.865 1.00 95.38 171 PRO A N 1
ATOM 1438 C CA . PRO A 1 171 ? 4.004 -3.437 -26.670 1.00 95.38 171 PRO A CA 1
ATOM 1439 C C . PRO A 1 171 ? 4.494 -2.163 -25.962 1.00 95.38 171 PRO A C 1
ATOM 1441 O O . PRO A 1 171 ? 4.727 -1.131 -26.599 1.00 95.38 171 PRO A O 1
ATOM 1444 N N . TRP A 1 172 ? 4.622 -2.204 -24.634 1.00 92.62 172 TRP A N 1
ATOM 1445 C CA . TRP A 1 172 ? 4.921 -1.051 -23.787 1.00 92.62 172 TRP A CA 1
ATOM 1446 C C . TRP A 1 172 ? 6.359 -1.049 -23.263 1.00 92.62 172 TRP A C 1
ATOM 1448 O O . TRP A 1 172 ? 6.817 0.003 -22.804 1.00 92.62 172 TRP A O 1
ATOM 1458 N N . LEU A 1 173 ? 7.092 -2.165 -23.381 1.00 93.81 173 LEU A N 1
ATOM 1459 C CA . LEU A 1 173 ? 8.465 -2.301 -22.880 1.00 93.81 173 LEU A CA 1
ATOM 1460 C C . LEU A 1 173 ? 9.396 -1.157 -23.315 1.00 93.81 173 LEU A C 1
ATOM 1462 O O . LEU A 1 173 ? 10.031 -0.579 -22.430 1.00 93.81 173 LEU A O 1
ATOM 1466 N N . PRO A 1 174 ? 9.440 -0.718 -24.595 1.00 93.69 174 PRO A N 1
ATOM 1467 C CA . PRO A 1 174 ? 10.324 0.382 -24.988 1.00 93.69 174 PRO A CA 1
ATOM 1468 C C . PRO A 1 174 ? 10.063 1.672 -24.199 1.00 93.69 174 PRO A C 1
ATOM 1470 O O . PRO A 1 174 ? 10.994 2.339 -23.740 1.00 93.69 174 PRO A O 1
ATOM 1473 N N . LYS A 1 175 ? 8.783 2.023 -24.008 1.00 89.19 175 LYS A N 1
ATOM 1474 C CA . LYS A 1 175 ? 8.371 3.232 -23.279 1.00 89.19 175 LYS A CA 1
ATOM 1475 C C . LYS A 1 175 ? 8.673 3.110 -21.789 1.00 89.19 175 LYS A C 1
ATOM 1477 O O . LYS A 1 175 ? 9.153 4.073 -21.191 1.00 89.19 175 LYS A O 1
ATOM 1482 N N . ILE A 1 176 ? 8.420 1.939 -21.205 1.00 90.25 176 ILE A N 1
ATOM 1483 C CA . ILE A 1 176 ? 8.656 1.671 -19.784 1.00 90.25 176 ILE A CA 1
ATOM 1484 C C . ILE A 1 176 ? 10.156 1.737 -19.476 1.00 90.25 176 ILE A C 1
ATOM 1486 O O . ILE A 1 176 ? 10.562 2.502 -18.604 1.00 90.25 176 ILE A O 1
ATOM 1490 N N . PHE A 1 177 ? 11.000 1.037 -20.239 1.00 92.31 177 PHE A N 1
ATOM 1491 C CA . PHE A 1 177 ? 12.452 1.037 -20.027 1.00 92.31 177 PHE A CA 1
ATOM 1492 C C . PHE A 1 177 ? 13.102 2.397 -20.302 1.00 92.31 177 PHE A C 1
ATOM 1494 O O . PHE A 1 177 ? 13.978 2.816 -19.547 1.00 92.31 177 PHE A O 1
ATOM 1501 N N . THR A 1 178 ? 12.618 3.150 -21.297 1.00 87.56 178 THR A N 1
ATOM 1502 C CA . THR A 1 178 ? 13.054 4.544 -21.509 1.00 87.56 178 THR A CA 1
ATOM 1503 C C . THR A 1 178 ? 12.736 5.410 -20.292 1.00 87.56 178 THR A C 1
ATOM 1505 O O . THR A 1 178 ? 13.536 6.251 -19.883 1.00 87.56 178 THR A O 1
ATOM 1508 N N . ARG A 1 179 ? 11.566 5.208 -19.680 1.00 84.94 179 ARG A N 1
ATOM 1509 C CA . ARG A 1 179 ? 11.146 5.962 -18.498 1.00 84.94 179 ARG A CA 1
ATOM 1510 C C . ARG A 1 179 ? 11.936 5.571 -17.250 1.00 84.94 179 ARG A C 1
ATOM 1512 O O . ARG A 1 179 ? 12.315 6.458 -16.495 1.00 84.94 179 ARG A O 1
ATOM 1519 N N . ILE A 1 180 ? 12.248 4.287 -17.080 1.00 87.62 180 ILE A N 1
ATOM 1520 C CA . ILE A 1 180 ? 13.124 3.789 -16.008 1.00 87.62 180 ILE A CA 1
ATOM 1521 C C . ILE A 1 180 ? 14.525 4.393 -16.135 1.00 87.62 180 ILE A C 1
ATOM 1523 O O . ILE A 1 180 ? 15.037 4.944 -15.165 1.00 87.62 180 ILE A O 1
ATOM 1527 N N . LEU A 1 181 ? 15.112 4.370 -17.337 1.00 86.56 181 LEU A N 1
ATOM 1528 C CA . LEU A 1 181 ? 16.429 4.958 -17.588 1.00 86.56 181 LEU A CA 1
ATOM 1529 C C . LEU A 1 181 ? 16.453 6.456 -17.255 1.00 86.56 181 LEU A C 1
ATOM 1531 O O . LEU A 1 181 ? 17.376 6.930 -16.596 1.00 86.56 181 LEU A O 1
ATOM 1535 N N . ARG A 1 182 ? 15.411 7.196 -17.659 1.00 80.62 182 ARG A N 1
ATOM 1536 C CA . ARG A 1 182 ? 15.245 8.611 -17.292 1.00 80.62 182 ARG A CA 1
ATOM 1537 C C . ARG A 1 182 ? 15.088 8.809 -15.784 1.00 80.62 182 ARG A C 1
ATOM 1539 O O . ARG A 1 182 ? 15.559 9.818 -15.272 1.00 80.62 182 ARG A O 1
ATOM 1546 N N . GLY A 1 183 ? 14.454 7.864 -15.090 1.00 78.56 183 GLY A N 1
ATOM 1547 C CA . GLY A 1 183 ? 14.262 7.892 -13.641 1.00 78.56 183 GLY A CA 1
ATOM 1548 C C . GLY A 1 183 ? 15.569 7.860 -12.849 1.00 78.56 183 GLY A C 1
ATOM 1549 O O . GLY A 1 183 ? 15.660 8.531 -11.829 1.00 78.56 183 GLY A O 1
ATOM 1550 N N . PHE A 1 184 ? 16.610 7.184 -13.347 1.00 81.88 184 PHE A N 1
ATOM 1551 C CA . PHE A 1 184 ? 17.931 7.201 -12.701 1.00 81.88 184 PHE A CA 1
ATOM 1552 C C . PHE A 1 184 ? 18.664 8.544 -12.819 1.00 81.88 184 PHE A C 1
ATOM 1554 O O . PHE A 1 184 ? 19.709 8.716 -12.198 1.00 81.88 184 PHE A O 1
ATOM 1561 N N . SER A 1 185 ? 18.150 9.490 -13.618 1.00 77.31 185 SER A N 1
ATOM 1562 C CA . SER A 1 185 ? 18.721 10.836 -13.787 1.00 77.31 185 SER A CA 1
ATOM 1563 C C . SER A 1 185 ? 20.219 10.833 -14.134 1.00 77.31 185 SER A C 1
ATOM 1565 O O . SER A 1 185 ? 20.979 11.724 -13.754 1.00 77.31 185 SER A O 1
ATOM 1567 N N . VAL A 1 186 ? 20.656 9.805 -14.860 1.00 78.12 186 VAL A N 1
ATOM 1568 C CA . VAL A 1 186 ? 22.049 9.609 -15.259 1.00 78.12 186 VAL A CA 1
ATOM 1569 C C . VAL A 1 186 ? 22.404 10.593 -16.388 1.00 78.12 186 VAL A C 1
ATOM 1571 O O . VAL A 1 186 ? 21.614 10.747 -17.325 1.00 78.12 186 VAL A O 1
ATOM 1574 N N . PRO A 1 187 ? 23.566 11.277 -16.340 1.00 71.25 187 PRO A N 1
ATOM 1575 C CA . PRO A 1 187 ? 23.960 12.209 -17.393 1.00 71.25 187 PRO A CA 1
ATOM 1576 C C . PRO A 1 187 ? 24.272 11.464 -18.695 1.00 71.25 187 PRO A C 1
ATOM 1578 O O . PRO A 1 187 ? 24.989 10.464 -18.695 1.00 71.25 187 PRO A O 1
ATOM 1581 N N . ILE A 1 188 ? 23.770 11.975 -19.822 1.00 64.50 188 ILE A N 1
ATOM 1582 C CA . ILE A 1 188 ? 24.029 11.405 -21.150 1.00 64.50 188 ILE A CA 1
ATOM 1583 C C . ILE A 1 188 ? 24.902 12.393 -21.927 1.00 64.50 188 ILE A C 1
ATOM 1585 O O . ILE A 1 188 ? 24.450 13.440 -22.398 1.00 64.50 188 ILE A O 1
ATOM 1589 N N . GLY A 1 189 ? 26.192 12.073 -22.043 1.00 64.81 189 GLY A N 1
ATOM 1590 C CA . GLY A 1 189 ? 27.174 12.947 -22.687 1.00 64.81 189 GLY A CA 1
ATOM 1591 C C . GLY A 1 189 ? 27.357 14.268 -21.929 1.00 64.81 189 GLY A C 1
ATOM 1592 O O . GLY A 1 189 ? 27.603 14.269 -20.728 1.00 64.81 189 GLY A O 1
ATOM 1593 N N . LYS A 1 190 ? 27.256 15.404 -22.631 1.00 55.50 190 LYS A N 1
ATOM 1594 C CA . LYS A 1 190 ? 27.368 16.753 -22.034 1.00 55.50 190 LYS A CA 1
ATOM 1595 C C . LYS A 1 190 ? 26.035 17.307 -21.511 1.00 55.50 190 LYS A C 1
ATOM 1597 O O . LYS A 1 190 ? 26.014 18.411 -20.976 1.00 55.50 190 LYS A O 1
ATOM 1602 N N . MET A 1 191 ? 24.929 16.585 -21.700 1.00 55.41 191 MET A N 1
ATOM 1603 C CA . MET A 1 191 ? 23.594 17.046 -21.324 1.00 55.41 191 MET A CA 1
ATOM 1604 C C . MET A 1 191 ? 23.195 16.416 -19.989 1.00 55.41 191 MET A C 1
ATOM 1606 O O . MET A 1 191 ? 23.147 15.192 -19.848 1.00 55.41 191 MET A O 1
ATOM 1610 N N . GLN A 1 192 ? 22.894 17.260 -19.002 1.00 58.28 192 GLN A N 1
ATOM 1611 C CA . GLN A 1 192 ? 22.141 16.821 -17.833 1.00 58.28 192 GLN A CA 1
ATOM 1612 C C . GLN A 1 192 ? 20.688 16.664 -18.261 1.00 58.28 192 GLN A C 1
ATOM 1614 O O . GLN A 1 192 ? 20.074 17.608 -18.761 1.00 58.28 192 GLN A O 1
ATOM 1619 N N . MET A 1 193 ? 20.146 15.461 -18.089 1.00 56.88 193 MET A N 1
ATOM 1620 C CA . MET A 1 193 ? 18.708 15.278 -18.203 1.00 56.88 193 MET A CA 1
ATOM 1621 C C . MET A 1 193 ? 18.068 16.094 -17.077 1.00 56.88 193 MET A C 1
ATOM 1623 O O . MET A 1 193 ? 18.444 15.880 -15.923 1.00 56.88 193 MET A O 1
ATOM 1627 N N . PRO A 1 194 ? 17.146 17.033 -17.366 1.00 55.12 194 PRO A N 1
ATOM 1628 C CA . PRO A 1 194 ? 16.396 17.674 -16.301 1.00 55.12 194 PRO A CA 1
ATOM 1629 C C . PRO A 1 194 ? 15.713 16.557 -15.518 1.00 55.12 194 PRO A C 1
ATOM 1631 O O . PRO A 1 194 ? 14.989 15.747 -16.113 1.00 55.12 194 PRO A O 1
ATOM 1634 N N . SER A 1 195 ? 15.991 16.469 -14.213 1.00 53.81 195 SER A N 1
ATOM 1635 C CA . SER A 1 195 ? 15.235 15.556 -13.370 1.00 53.81 195 SER A CA 1
ATOM 1636 C C . SER A 1 195 ? 13.781 15.972 -13.539 1.00 53.81 195 SER A C 1
ATOM 1638 O O . SER A 1 195 ? 13.426 17.137 -13.335 1.00 53.81 195 SER A O 1
ATOM 1640 N N . LEU A 1 196 ? 12.929 15.047 -13.980 1.00 50.72 196 LEU A N 1
ATOM 1641 C CA . LEU A 1 196 ? 11.508 15.268 -13.774 1.00 50.72 196 LEU A CA 1
ATOM 1642 C C . LEU A 1 196 ? 11.383 15.484 -12.263 1.00 50.72 196 LEU A C 1
ATOM 1644 O O . LEU A 1 196 ? 11.955 14.716 -11.494 1.00 50.72 196 LEU A O 1
ATOM 1648 N N . GLN A 1 197 ? 10.714 16.552 -11.832 1.00 47.62 197 GLN A N 1
ATOM 1649 C CA . GLN A 1 197 ? 10.471 16.827 -10.408 1.00 47.62 197 GLN A CA 1
ATOM 1650 C C . GLN A 1 197 ? 9.774 15.647 -9.687 1.00 47.62 197 GLN A C 1
ATOM 1652 O O . GLN A 1 197 ? 9.667 15.637 -8.464 1.00 47.62 197 GLN A O 1
ATOM 1657 N N . ASP A 1 198 ? 9.345 14.633 -10.443 1.00 53.72 198 ASP A N 1
ATOM 1658 C CA . ASP A 1 198 ? 8.853 13.342 -9.995 1.00 53.72 198 ASP A CA 1
ATOM 1659 C C . ASP A 1 198 ? 10.006 12.371 -9.670 1.00 53.72 198 ASP A C 1
ATOM 1661 O O . ASP A 1 198 ? 10.462 11.603 -10.522 1.00 53.72 198 ASP A O 1
ATOM 1665 N N . ASN A 1 199 ? 10.453 12.364 -8.411 1.00 62.69 199 ASN A N 1
ATOM 1666 C CA . ASN A 1 199 ? 11.327 11.316 -7.873 1.00 62.69 199 ASN A CA 1
ATOM 1667 C C . ASN A 1 199 ? 10.597 9.960 -7.899 1.00 62.69 199 ASN A C 1
ATOM 1669 O O . ASN A 1 199 ? 9.859 9.620 -6.971 1.00 62.69 199 ASN A O 1
ATOM 1673 N N . TYR A 1 200 ? 10.784 9.170 -8.958 1.00 73.38 200 TYR A N 1
ATOM 1674 C CA . TYR A 1 200 ? 10.276 7.800 -8.994 1.00 73.38 200 TYR A CA 1
ATOM 1675 C C . TYR A 1 200 ? 10.960 6.951 -7.923 1.00 73.38 200 TYR A C 1
ATOM 1677 O O . TYR A 1 200 ? 12.182 6.939 -7.790 1.00 73.38 200 TYR A O 1
ATOM 1685 N N . SER A 1 201 ? 10.171 6.170 -7.194 1.00 85.19 201 SER A N 1
ATOM 1686 C CA . SER A 1 201 ? 10.706 5.152 -6.298 1.00 85.19 201 SER A CA 1
ATOM 1687 C C . SER A 1 201 ? 11.437 4.085 -7.115 1.00 85.19 201 SER A C 1
ATOM 1689 O O . SER A 1 201 ? 10.817 3.326 -7.864 1.00 85.19 201 SER A O 1
ATOM 1691 N N . VAL A 1 202 ? 12.761 3.993 -6.942 1.00 89.00 202 VAL A N 1
ATOM 1692 C CA . VAL A 1 202 ? 13.585 2.922 -7.533 1.00 89.00 202 VAL A CA 1
ATOM 1693 C C . VAL A 1 202 ? 12.999 1.547 -7.216 1.00 89.00 202 VAL A C 1
ATOM 1695 O O . VAL A 1 202 ? 12.958 0.687 -8.086 1.00 89.00 202 VAL A O 1
ATOM 1698 N N . SER A 1 203 ? 12.471 1.355 -6.004 1.00 91.06 203 SER A N 1
ATOM 1699 C CA . SER A 1 203 ? 11.830 0.099 -5.606 1.00 91.06 203 SER A CA 1
ATOM 1700 C C . SER A 1 203 ? 10.634 -0.250 -6.502 1.00 91.06 203 SER A C 1
ATOM 1702 O O . SER A 1 203 ? 10.519 -1.394 -6.935 1.00 91.06 203 SER A O 1
ATOM 1704 N N . ASP A 1 204 ? 9.775 0.724 -6.823 1.00 89.94 204 ASP A N 1
ATOM 1705 C CA . ASP A 1 204 ? 8.591 0.490 -7.657 1.00 89.94 204 ASP A CA 1
ATOM 1706 C C . ASP A 1 204 ? 8.976 0.210 -9.111 1.00 89.94 204 ASP A C 1
ATOM 1708 O O . ASP A 1 204 ? 8.433 -0.715 -9.717 1.00 89.94 204 ASP A O 1
ATOM 1712 N N . LEU A 1 205 ? 9.960 0.937 -9.652 1.00 91.56 205 LEU A N 1
ATOM 1713 C CA . LEU A 1 205 ? 10.503 0.676 -10.990 1.00 91.56 205 LEU A CA 1
ATOM 1714 C C . LEU A 1 205 ? 11.086 -0.741 -11.085 1.00 91.56 205 LEU A C 1
ATOM 1716 O O . LEU A 1 205 ? 10.767 -1.484 -12.014 1.00 91.56 205 LEU A O 1
ATOM 1720 N N . THR A 1 206 ? 11.896 -1.146 -10.103 1.00 94.44 206 THR A N 1
ATOM 1721 C CA . THR A 1 206 ? 12.497 -2.483 -10.071 1.00 94.44 206 THR A CA 1
ATOM 1722 C C . THR A 1 206 ? 11.443 -3.577 -9.952 1.00 94.44 206 THR A C 1
ATOM 1724 O O . THR A 1 206 ? 11.488 -4.560 -10.691 1.00 94.44 206 THR A O 1
ATOM 1727 N N . LYS A 1 207 ? 10.468 -3.406 -9.053 1.00 94.25 207 LYS A N 1
ATOM 1728 C CA . LYS A 1 207 ? 9.356 -4.345 -8.880 1.00 94.25 207 LYS A CA 1
ATOM 1729 C C . LYS A 1 207 ? 8.560 -4.501 -10.177 1.00 94.25 207 LYS A C 1
ATOM 1731 O O . LYS A 1 207 ? 8.209 -5.624 -10.540 1.00 94.25 207 LYS A O 1
ATOM 1736 N N . TRP A 1 208 ? 8.344 -3.412 -10.916 1.00 94.38 208 TRP A N 1
ATOM 1737 C CA . TRP A 1 208 ? 7.666 -3.452 -12.209 1.00 94.38 208 TRP A CA 1
ATOM 1738 C C . TRP A 1 208 ? 8.460 -4.271 -13.232 1.00 94.38 208 TRP A C 1
ATOM 1740 O O . TRP A 1 208 ? 7.889 -5.170 -13.844 1.00 94.38 208 TRP A O 1
ATOM 1750 N N . ILE A 1 209 ? 9.779 -4.048 -13.351 1.00 95.25 209 ILE A N 1
ATOM 1751 C CA . ILE A 1 209 ? 10.653 -4.843 -14.234 1.00 95.25 209 ILE A CA 1
ATOM 1752 C C . ILE A 1 209 ? 10.539 -6.334 -13.912 1.00 95.25 209 ILE A C 1
ATOM 1754 O O . ILE A 1 209 ? 10.251 -7.134 -14.799 1.00 95.25 209 ILE A O 1
ATOM 1758 N N . VAL A 1 210 ? 10.724 -6.713 -12.645 1.00 95.44 210 VAL A N 1
ATOM 1759 C CA . VAL A 1 210 ? 10.689 -8.126 -12.231 1.00 95.44 210 VAL A CA 1
ATOM 1760 C C . VAL A 1 210 ? 9.325 -8.761 -12.500 1.00 95.44 210 VAL A C 1
ATOM 1762 O O . VAL A 1 210 ? 9.265 -9.937 -12.854 1.00 95.44 210 VAL A O 1
ATOM 1765 N N . SER A 1 211 ? 8.240 -7.993 -12.388 1.00 93.94 211 SER A N 1
ATOM 1766 C CA . SER A 1 211 ? 6.879 -8.466 -12.676 1.00 93.94 211 SER A CA 1
ATOM 1767 C C . SER A 1 211 ? 6.640 -8.752 -14.160 1.00 93.94 211 SER A C 1
ATOM 1769 O O . SER A 1 211 ? 5.845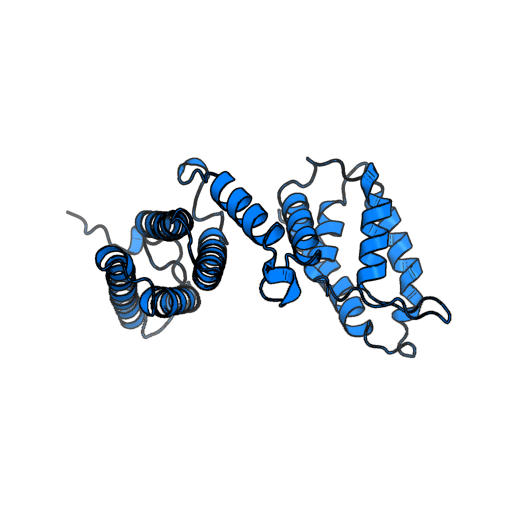 -9.627 -14.489 1.00 93.94 211 SER A O 1
ATOM 1771 N N . MET A 1 212 ? 7.316 -8.019 -15.052 1.00 94.38 212 MET A N 1
ATOM 1772 C CA . MET A 1 212 ? 7.191 -8.169 -16.508 1.00 94.38 212 MET A CA 1
ATOM 1773 C C . MET A 1 212 ? 8.067 -9.294 -17.075 1.00 94.38 212 MET A C 1
ATOM 1775 O O . MET A 1 212 ? 7.862 -9.713 -18.210 1.00 94.38 212 MET A O 1
ATOM 1779 N N . MET A 1 213 ? 9.042 -9.805 -16.314 1.00 92.19 213 MET A N 1
ATOM 1780 C CA . MET A 1 213 ? 9.846 -10.943 -16.764 1.00 92.19 213 MET A CA 1
ATOM 1781 C C . MET A 1 213 ? 8.970 -12.196 -16.871 1.00 92.19 213 MET A C 1
ATOM 1783 O O . MET A 1 213 ? 8.195 -12.498 -15.968 1.00 92.19 213 MET A O 1
ATOM 1787 N N . GLY A 1 214 ? 9.121 -12.994 -17.916 1.00 84.69 214 GLY A N 1
ATOM 1788 C CA . GLY A 1 214 ? 8.363 -14.233 -18.055 1.00 84.69 214 GLY A CA 1
ATOM 1789 C C . GLY A 1 214 ? 8.651 -14.918 -19.377 1.00 84.69 214 GLY A C 1
ATOM 1790 O O . GLY A 1 214 ? 9.294 -14.345 -20.256 1.00 84.69 214 GLY A O 1
ATOM 1791 N N . ASN A 1 215 ? 8.175 -16.153 -19.507 1.00 77.94 215 ASN A N 1
ATOM 1792 C CA . ASN A 1 215 ? 8.325 -16.907 -20.744 1.00 77.94 215 ASN A CA 1
ATOM 1793 C C . ASN A 1 215 ? 7.624 -16.161 -21.889 1.00 77.94 215 ASN A C 1
ATOM 1795 O O . ASN A 1 215 ? 6.453 -15.812 -21.770 1.00 77.94 215 ASN A O 1
ATOM 1799 N N . GLY A 1 216 ? 8.351 -15.918 -22.980 1.00 80.19 216 GLY A N 1
ATOM 1800 C CA . GLY A 1 216 ? 7.832 -15.234 -24.167 1.00 80.19 216 GLY A CA 1
ATOM 1801 C C . GLY A 1 216 ? 7.923 -13.703 -24.152 1.00 80.19 216 GLY A C 1
ATOM 1802 O O . GLY A 1 216 ? 7.611 -13.106 -25.174 1.00 80.19 216 GLY A O 1
ATOM 1803 N N . SER A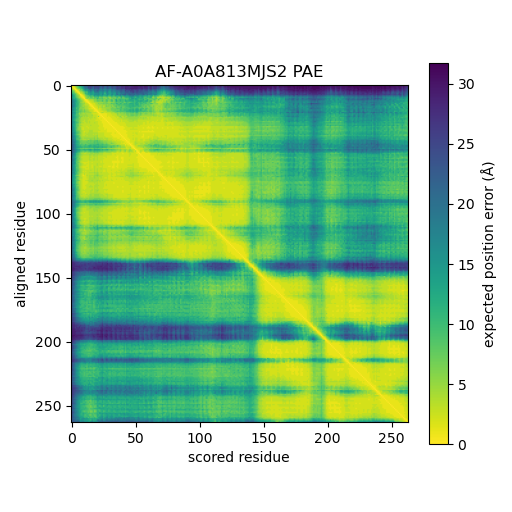 1 217 ? 8.378 -13.067 -23.063 1.00 89.69 217 SER A N 1
ATOM 1804 C CA . SER A 1 217 ? 8.618 -11.615 -23.053 1.00 89.69 217 SER A CA 1
ATOM 1805 C C . SER A 1 217 ? 10.075 -11.265 -23.351 1.00 89.69 217 SER A C 1
ATOM 1807 O O . SER A 1 217 ? 10.998 -11.880 -22.809 1.00 89.69 217 SER A O 1
ATOM 1809 N N . SER A 1 218 ? 10.293 -10.189 -24.111 1.00 95.31 218 SER A N 1
ATOM 1810 C CA . SER A 1 218 ? 11.629 -9.624 -24.347 1.00 95.31 218 SER A CA 1
ATOM 1811 C C . SER A 1 218 ? 12.157 -8.809 -23.159 1.00 95.31 218 SER A C 1
ATOM 1813 O O . SER A 1 218 ? 13.235 -8.225 -23.243 1.00 95.31 218 SER A O 1
ATOM 1815 N N . CYS A 1 219 ? 11.437 -8.756 -22.030 1.00 95.00 219 CYS A N 1
ATOM 1816 C CA . CYS A 1 219 ? 11.792 -7.961 -20.849 1.00 95.00 219 CYS A CA 1
ATOM 1817 C C . CYS A 1 219 ? 13.242 -8.180 -20.368 1.00 95.00 219 CYS A C 1
ATOM 1819 O O . CYS A 1 219 ? 13.924 -7.219 -20.007 1.00 95.00 219 CYS A O 1
ATOM 1821 N N . LEU A 1 220 ? 13.745 -9.421 -20.404 1.00 94.12 220 LEU A N 1
ATOM 1822 C CA . LEU A 1 220 ? 15.131 -9.721 -20.023 1.00 94.12 220 LEU A CA 1
ATOM 1823 C C . LEU A 1 220 ? 16.154 -9.080 -20.969 1.00 94.12 220 LEU A C 1
ATOM 1825 O O . LEU A 1 220 ? 17.178 -8.597 -20.491 1.00 94.12 220 LEU A O 1
ATOM 1829 N N . GLN A 1 221 ? 15.868 -9.022 -22.272 1.00 95.69 221 GLN A N 1
ATOM 1830 C CA . GLN A 1 221 ? 16.731 -8.342 -23.240 1.00 95.69 221 GLN A CA 1
ATOM 1831 C C . GLN A 1 221 ? 16.779 -6.838 -22.951 1.00 95.69 221 GLN A C 1
ATOM 1833 O O . GLN A 1 221 ? 17.859 -6.273 -22.815 1.00 95.69 221 GLN A O 1
ATOM 1838 N N . TYR A 1 222 ? 15.622 -6.204 -22.730 1.00 96.81 222 TYR A N 1
ATOM 1839 C CA . TYR A 1 222 ? 15.566 -4.787 -22.350 1.00 96.81 222 TYR A CA 1
ATOM 1840 C C . TYR A 1 222 ? 16.320 -4.492 -21.047 1.00 96.81 222 TYR A C 1
ATOM 1842 O O . TYR A 1 222 ? 16.957 -3.446 -20.916 1.00 96.81 222 TYR A O 1
ATOM 1850 N N . LEU A 1 223 ? 16.276 -5.408 -20.075 1.00 96.12 223 LEU A N 1
ATOM 1851 C CA . LEU A 1 223 ? 17.045 -5.274 -18.842 1.00 96.12 223 LEU A CA 1
ATOM 1852 C C . LEU A 1 223 ? 18.554 -5.397 -19.085 1.00 96.12 223 LEU A C 1
ATOM 1854 O O . LEU A 1 223 ? 19.324 -4.641 -18.493 1.00 96.12 223 LEU A O 1
ATOM 1858 N N . GLN A 1 224 ? 18.987 -6.313 -19.951 1.00 96.00 224 GLN A N 1
ATOM 1859 C CA . GLN A 1 224 ? 20.392 -6.416 -20.349 1.00 96.00 224 GLN A CA 1
ATOM 1860 C C . GLN A 1 224 ? 20.868 -5.130 -21.033 1.00 96.00 224 GLN A C 1
ATOM 1862 O O . GLN A 1 224 ? 21.903 -4.584 -20.650 1.00 96.00 224 GLN A O 1
ATOM 1867 N N . ASP A 1 225 ? 20.084 -4.598 -21.969 1.00 95.44 225 ASP A N 1
ATOM 1868 C CA . ASP A 1 225 ? 20.395 -3.354 -22.680 1.00 95.44 225 ASP A CA 1
ATOM 1869 C C . ASP A 1 225 ? 20.452 -2.155 -21.720 1.00 95.44 225 ASP A C 1
ATOM 1871 O O . ASP A 1 225 ? 21.344 -1.304 -21.814 1.00 95.44 225 ASP A O 1
ATOM 1875 N N . LEU A 1 226 ? 19.550 -2.116 -20.731 1.00 94.19 226 LEU A N 1
ATOM 1876 C CA . LEU A 1 226 ? 19.586 -1.133 -19.651 1.00 94.19 226 LEU A CA 1
ATOM 1877 C C . LEU A 1 226 ? 20.901 -1.233 -18.874 1.00 94.19 226 LEU A C 1
ATOM 1879 O O . LEU A 1 226 ? 21.577 -0.218 -18.726 1.00 94.19 226 LEU A O 1
ATOM 1883 N N . PHE A 1 227 ? 21.299 -2.433 -18.434 1.00 94.75 227 PHE A N 1
ATOM 1884 C CA . PHE A 1 227 ? 22.563 -2.648 -17.720 1.00 94.75 227 PHE A CA 1
ATOM 1885 C C . PHE A 1 227 ? 23.785 -2.244 -18.539 1.00 94.75 227 PHE A C 1
ATOM 1887 O O . PHE A 1 227 ? 24.696 -1.626 -17.990 1.00 94.75 227 PHE A O 1
ATOM 1894 N N . ILE A 1 228 ? 23.804 -2.547 -19.838 1.00 93.31 228 ILE A N 1
ATOM 1895 C CA . ILE A 1 228 ? 24.864 -2.103 -20.750 1.00 93.31 228 ILE A CA 1
ATOM 1896 C C . ILE A 1 228 ? 24.928 -0.571 -20.768 1.00 93.31 228 ILE A C 1
ATOM 1898 O O . ILE A 1 228 ? 26.013 -0.005 -20.627 1.00 93.31 228 ILE A O 1
ATOM 1902 N N . THR A 1 229 ? 23.774 0.092 -20.862 1.00 90.88 229 THR A N 1
ATOM 1903 C CA . THR A 1 229 ? 23.664 1.558 -20.902 1.00 90.88 229 THR A CA 1
ATOM 1904 C C . THR A 1 229 ? 24.187 2.217 -19.624 1.00 90.88 229 THR A C 1
ATOM 1906 O O . THR A 1 229 ? 24.902 3.215 -19.693 1.00 90.88 229 THR A O 1
ATOM 1909 N N . ILE A 1 230 ? 23.871 1.660 -18.450 1.00 90.50 230 ILE A N 1
ATOM 1910 C CA . ILE A 1 230 ? 24.266 2.238 -17.153 1.00 90.50 230 ILE A CA 1
ATOM 1911 C C . ILE A 1 230 ? 25.613 1.710 -16.621 1.00 90.50 230 ILE A C 1
ATOM 1913 O O . ILE A 1 230 ? 26.079 2.158 -15.575 1.00 90.50 230 ILE A O 1
ATOM 1917 N N . LYS A 1 231 ? 26.267 0.774 -17.327 1.00 90.56 231 LYS A N 1
ATOM 1918 C CA . LYS A 1 231 ? 27.467 0.053 -16.858 1.00 90.56 231 LYS A CA 1
ATOM 1919 C C . LYS A 1 231 ? 28.596 0.977 -16.412 1.00 90.56 231 LYS A C 1
ATOM 1921 O O . LYS A 1 231 ? 29.216 0.736 -15.378 1.00 90.56 231 LYS A O 1
ATOM 1926 N N . SER A 1 232 ? 28.886 2.019 -17.188 1.00 90.81 232 SER A N 1
ATOM 1927 C CA . SER A 1 232 ? 29.974 2.954 -16.886 1.00 90.81 232 SER A CA 1
ATOM 1928 C C . SER A 1 232 ? 29.750 3.692 -15.564 1.00 90.81 232 SER A C 1
ATOM 1930 O O . SER A 1 232 ? 30.717 3.969 -14.858 1.00 90.81 232 SER A O 1
ATOM 1932 N N . PHE A 1 233 ? 28.501 3.948 -15.176 1.00 89.25 233 PHE A N 1
ATOM 1933 C CA . PHE A 1 233 ? 28.142 4.685 -13.960 1.00 89.25 233 PHE A CA 1
ATOM 1934 C C . PHE A 1 233 ? 28.323 3.877 -12.667 1.00 89.25 233 PHE A C 1
ATOM 1936 O O . PHE A 1 233 ? 28.271 4.451 -11.585 1.00 89.25 233 PHE A O 1
ATOM 1943 N N . TYR A 1 234 ? 28.595 2.571 -12.761 1.00 89.00 234 TYR A N 1
ATOM 1944 C CA . TYR A 1 234 ? 29.007 1.749 -11.617 1.00 89.00 234 TYR A CA 1
ATOM 1945 C C . TYR A 1 234 ? 30.512 1.810 -11.331 1.00 89.00 234 TYR A C 1
ATOM 1947 O O . TYR A 1 234 ? 30.962 1.293 -10.308 1.00 89.00 234 TYR A O 1
ATOM 1955 N N . HIS A 1 235 ? 31.315 2.408 -12.217 1.00 88.94 235 HIS A N 1
ATOM 1956 C CA . HIS A 1 235 ? 32.748 2.532 -11.979 1.00 88.94 235 HIS A CA 1
ATOM 1957 C C . HIS A 1 235 ? 33.016 3.475 -10.788 1.00 88.94 235 HIS A C 1
ATOM 1959 O O . HIS A 1 235 ? 32.444 4.565 -10.766 1.00 88.94 235 HIS A O 1
ATOM 1965 N N . PRO A 1 236 ? 33.923 3.141 -9.845 1.00 85.75 236 PRO A N 1
ATOM 1966 C CA . PRO A 1 236 ? 34.185 3.965 -8.656 1.00 85.75 236 PRO A CA 1
ATOM 1967 C C . PRO A 1 236 ? 34.587 5.418 -8.941 1.00 85.75 236 PRO A C 1
ATOM 1969 O O . PRO A 1 236 ? 34.416 6.281 -8.089 1.00 85.75 236 PRO A O 1
ATOM 1972 N N . SER A 1 237 ? 35.121 5.699 -10.132 1.00 86.25 237 SER A N 1
ATOM 1973 C CA . SER A 1 237 ? 35.485 7.059 -10.565 1.00 86.25 237 SER A CA 1
ATOM 1974 C C . SER A 1 237 ? 34.310 7.896 -11.085 1.00 86.25 237 SER A C 1
ATOM 1976 O O . SER A 1 237 ? 34.466 9.100 -11.246 1.00 86.25 237 SER A O 1
ATOM 1978 N N . ASN A 1 238 ? 33.155 7.285 -11.362 1.00 83.50 238 ASN A N 1
ATOM 1979 C CA . ASN A 1 238 ? 31.966 7.956 -11.889 1.00 83.50 238 ASN A CA 1
ATOM 1980 C C . ASN A 1 238 ? 30.954 8.190 -10.761 1.00 83.50 238 ASN A C 1
ATOM 1982 O O . ASN A 1 238 ? 29.868 7.615 -10.746 1.00 83.50 238 ASN A O 1
ATOM 1986 N N . THR A 1 239 ? 31.338 9.019 -9.792 1.00 78.88 239 THR A N 1
ATOM 1987 C CA . THR A 1 239 ? 30.500 9.369 -8.640 1.00 78.88 239 THR A CA 1
ATOM 1988 C C . THR A 1 239 ? 29.501 10.474 -8.987 1.00 78.88 239 THR A C 1
ATOM 1990 O O . THR A 1 239 ? 29.773 11.368 -9.790 1.00 78.88 239 THR A O 1
ATOM 1993 N N . GLY A 1 240 ? 28.313 10.421 -8.385 1.00 80.75 240 GLY A N 1
ATOM 1994 C CA . GLY A 1 240 ? 27.256 11.402 -8.621 1.00 80.75 240 GLY A CA 1
ATOM 1995 C C . GLY A 1 240 ? 25.970 11.080 -7.865 1.00 80.75 240 GLY A C 1
ATOM 1996 O O . GLY A 1 240 ? 25.863 10.038 -7.219 1.00 80.75 240 GLY A O 1
ATOM 1997 N N . GLY A 1 241 ? 24.973 11.966 -7.963 1.00 76.75 241 GLY A N 1
ATOM 1998 C CA . GLY A 1 241 ? 23.682 11.805 -7.274 1.00 76.75 241 GLY A CA 1
ATOM 1999 C C . GLY A 1 241 ? 22.931 10.516 -7.640 1.00 76.75 241 GLY A C 1
ATOM 2000 O O . GLY A 1 241 ? 22.246 9.950 -6.798 1.00 76.75 241 GLY A O 1
ATOM 2001 N N . PHE A 1 242 ? 23.142 9.992 -8.853 1.00 82.38 242 PHE A N 1
ATOM 2002 C CA . PHE A 1 242 ? 22.547 8.744 -9.350 1.00 82.38 242 PHE A CA 1
ATOM 2003 C C . PHE A 1 242 ? 23.092 7.475 -8.668 1.00 82.38 242 PHE A C 1
ATOM 2005 O O . PHE A 1 242 ? 22.483 6.412 -8.762 1.00 82.38 242 PHE A O 1
ATOM 2012 N N . GLN A 1 243 ? 24.245 7.541 -7.990 1.00 85.69 243 GLN A N 1
ATOM 2013 C CA . GLN A 1 243 ? 24.928 6.350 -7.473 1.00 85.69 243 GLN A CA 1
ATOM 2014 C C . GLN A 1 243 ? 24.091 5.610 -6.421 1.00 85.69 243 GLN A C 1
ATOM 2016 O O . GLN A 1 243 ? 24.049 4.379 -6.423 1.00 85.69 243 GLN A O 1
ATOM 2021 N N . GLN A 1 244 ? 23.400 6.345 -5.543 1.00 85.94 244 GLN A N 1
ATOM 2022 C CA . GLN A 1 244 ? 22.536 5.738 -4.526 1.00 85.94 244 GLN A CA 1
ATOM 2023 C C . GLN A 1 244 ? 21.384 4.959 -5.170 1.00 85.94 244 GLN A C 1
ATOM 2025 O O . GLN A 1 244 ? 21.110 3.824 -4.774 1.00 85.94 244 GLN A O 1
ATOM 2030 N N . ASP A 1 245 ? 20.771 5.526 -6.208 1.00 88.38 245 ASP A N 1
ATOM 2031 C CA . ASP A 1 245 ? 19.672 4.897 -6.936 1.00 88.38 245 ASP A CA 1
ATOM 2032 C C . ASP A 1 245 ? 20.133 3.671 -7.726 1.00 88.38 245 ASP A C 1
ATOM 2034 O O . ASP A 1 245 ? 19.468 2.638 -7.692 1.00 88.38 245 ASP A O 1
ATOM 2038 N N . LEU A 1 246 ? 21.304 3.731 -8.366 1.00 90.88 246 LEU A N 1
ATOM 2039 C CA . LEU A 1 246 ? 21.876 2.599 -9.101 1.00 90.88 246 LEU A CA 1
ATOM 2040 C C . LEU A 1 246 ? 22.261 1.427 -8.187 1.00 90.88 246 LEU A C 1
ATOM 2042 O O . LEU A 1 246 ? 22.046 0.265 -8.545 1.00 90.88 246 LEU A O 1
ATOM 2046 N N . VAL A 1 247 ? 22.811 1.702 -7.001 1.00 91.19 247 VAL A N 1
ATOM 2047 C CA . VAL A 1 247 ? 23.113 0.662 -6.001 1.00 91.19 247 VAL A CA 1
ATOM 2048 C C . VAL A 1 247 ? 21.818 0.063 -5.451 1.00 91.19 247 VAL A C 1
ATOM 2050 O O . VAL A 1 247 ? 21.677 -1.162 -5.381 1.00 91.19 247 VAL A O 1
ATOM 2053 N N . LYS A 1 248 ? 20.839 0.912 -5.116 1.00 92.00 248 LYS A N 1
ATOM 2054 C CA . LYS A 1 248 ? 19.518 0.474 -4.653 1.00 92.00 248 LYS A CA 1
ATOM 2055 C C . LYS A 1 248 ? 18.801 -0.366 -5.709 1.00 92.00 248 LYS A C 1
ATOM 2057 O O . LYS A 1 248 ? 18.184 -1.364 -5.351 1.00 92.00 248 LYS A O 1
ATOM 2062 N N . PHE A 1 249 ? 18.919 -0.007 -6.986 1.00 94.44 249 PHE A N 1
ATOM 2063 C CA . PHE A 1 249 ? 18.331 -0.733 -8.108 1.00 94.44 249 PHE A CA 1
ATOM 2064 C C . PHE A 1 249 ? 18.806 -2.186 -8.151 1.00 94.44 249 PHE A C 1
ATOM 2066 O O . PHE A 1 249 ? 17.973 -3.089 -8.154 1.00 94.44 249 PHE A O 1
ATOM 2073 N N . VAL A 1 250 ? 20.123 -2.418 -8.108 1.00 94.81 250 VAL A N 1
ATOM 2074 C CA . VAL A 1 250 ? 20.708 -3.772 -8.152 1.00 94.81 250 VAL A CA 1
ATOM 2075 C C . VAL A 1 250 ? 20.306 -4.590 -6.928 1.00 94.81 250 VAL A C 1
ATOM 2077 O O . VAL A 1 250 ? 19.883 -5.736 -7.068 1.00 94.81 250 VAL A O 1
ATOM 2080 N N . SER A 1 251 ? 20.383 -3.989 -5.737 1.00 95.19 251 SER A N 1
ATOM 2081 C CA . SER A 1 251 ? 19.969 -4.639 -4.488 1.00 95.19 251 SER A CA 1
ATOM 2082 C C . SER A 1 251 ? 18.495 -5.061 -4.532 1.00 95.19 251 SER A C 1
ATOM 2084 O O . SER A 1 251 ? 18.167 -6.229 -4.309 1.00 95.19 251 SER A O 1
ATOM 2086 N N . LYS A 1 252 ? 17.600 -4.145 -4.930 1.00 95.88 252 LYS A N 1
ATOM 2087 C CA . LYS A 1 252 ? 16.169 -4.434 -5.071 1.00 95.88 252 LYS A CA 1
ATOM 2088 C C . LYS A 1 252 ? 15.864 -5.428 -6.180 1.00 95.88 252 LYS A C 1
ATOM 2090 O O . LYS A 1 252 ? 14.894 -6.170 -6.060 1.00 95.88 252 LYS A O 1
ATOM 2095 N N . LEU A 1 253 ? 16.665 -5.468 -7.243 1.00 95.50 253 LEU A N 1
ATOM 2096 C CA . LEU A 1 253 ? 16.450 -6.400 -8.345 1.00 95.50 253 LEU A CA 1
ATOM 2097 C C . LEU A 1 253 ? 16.655 -7.835 -7.859 1.00 95.50 253 LEU A C 1
ATOM 2099 O O . LEU A 1 253 ? 15.802 -8.683 -8.106 1.00 95.50 253 LEU A O 1
ATOM 21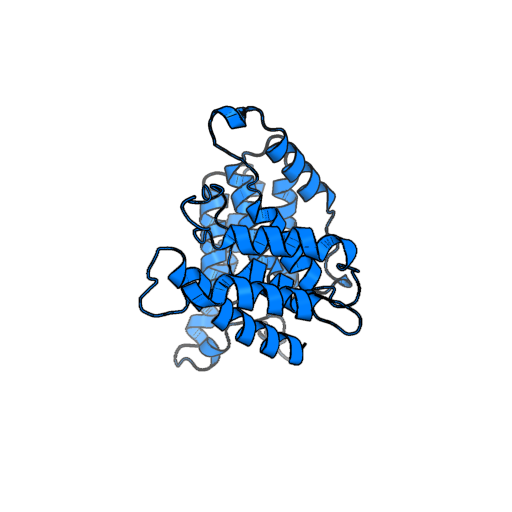03 N N . ALA A 1 254 ? 17.726 -8.078 -7.098 1.00 94.81 254 ALA A N 1
ATOM 2104 C CA . ALA A 1 254 ? 17.968 -9.367 -6.461 1.00 94.81 254 ALA A CA 1
ATOM 2105 C C . ALA A 1 254 ? 16.864 -9.719 -5.447 1.00 94.81 254 ALA A C 1
ATOM 2107 O O . ALA A 1 254 ? 16.309 -10.815 -5.504 1.00 94.81 254 ALA A O 1
ATOM 2108 N N . GLU A 1 255 ? 16.495 -8.781 -4.568 1.00 94.62 255 GLU A N 1
ATOM 2109 C CA . GLU A 1 255 ? 15.441 -8.977 -3.559 1.00 94.62 255 GLU A CA 1
ATOM 2110 C C . GLU A 1 255 ? 14.096 -9.370 -4.189 1.00 94.62 255 GLU A C 1
ATOM 2112 O O . GLU A 1 255 ? 13.487 -10.365 -3.789 1.00 94.62 255 GLU A O 1
ATOM 2117 N N . TYR A 1 256 ? 13.630 -8.623 -5.195 1.00 95.50 256 TYR A N 1
ATOM 2118 C CA . TYR A 1 256 ? 12.346 -8.899 -5.839 1.00 95.50 256 TYR A CA 1
ATOM 2119 C C . TYR A 1 256 ? 12.380 -10.154 -6.701 1.00 95.50 256 TYR A C 1
ATOM 2121 O O . TYR A 1 256 ? 11.381 -10.869 -6.740 1.00 95.50 256 TYR A O 1
ATOM 2129 N N . PHE A 1 257 ? 13.504 -10.458 -7.358 1.00 92.19 257 PHE A N 1
ATOM 2130 C CA . PHE A 1 257 ? 13.645 -11.704 -8.106 1.00 92.19 257 PHE A CA 1
ATOM 2131 C C . PHE A 1 257 ? 13.515 -12.914 -7.176 1.00 92.19 257 PHE A C 1
ATOM 2133 O O . PHE A 1 257 ? 12.709 -13.803 -7.436 1.00 92.19 257 PHE A O 1
ATOM 2140 N N . VAL A 1 258 ? 14.223 -12.900 -6.041 1.00 92.69 258 VAL A N 1
ATOM 2141 C CA . VAL A 1 258 ? 14.117 -13.941 -5.009 1.00 92.69 258 VAL A CA 1
ATOM 2142 C C . VAL A 1 258 ? 12.694 -14.018 -4.461 1.00 92.69 258 VAL A C 1
ATOM 2144 O O . VAL A 1 258 ? 12.117 -15.098 -4.417 1.00 92.69 258 VAL A O 1
ATOM 2147 N N . THR A 1 259 ? 12.097 -12.878 -4.102 1.00 91.00 259 THR A N 1
ATOM 2148 C CA . THR A 1 259 ? 10.722 -12.829 -3.576 1.00 91.00 259 THR A CA 1
ATOM 2149 C C . THR A 1 259 ? 9.726 -13.444 -4.554 1.00 91.00 259 THR A C 1
ATOM 2151 O O . THR A 1 259 ? 8.851 -14.194 -4.138 1.00 91.00 259 THR A O 1
ATOM 2154 N N . ARG A 1 260 ? 9.873 -13.163 -5.853 1.00 87.69 260 ARG A N 1
ATOM 2155 C CA . ARG A 1 260 ? 8.986 -13.683 -6.891 1.00 87.69 260 ARG A CA 1
ATOM 2156 C C . ARG A 1 260 ? 9.084 -15.198 -7.053 1.00 87.69 260 ARG A C 1
ATOM 2158 O O . ARG A 1 260 ? 8.074 -15.819 -7.344 1.00 87.69 260 ARG A O 1
ATOM 2165 N N . VAL A 1 261 ? 10.264 -15.791 -6.870 1.00 84.69 261 VAL A N 1
ATOM 2166 C CA . VAL A 1 261 ? 10.432 -17.256 -6.937 1.00 84.69 261 VAL A CA 1
ATOM 2167 C C . VAL A 1 261 ? 9.638 -17.970 -5.832 1.00 84.69 261 VAL A C 1
ATOM 2169 O O . VAL A 1 261 ? 9.272 -19.128 -6.001 1.00 84.69 261 VAL A O 1
ATOM 2172 N N . TYR A 1 262 ? 9.348 -17.283 -4.723 1.00 77.56 262 TYR A N 1
ATOM 2173 C CA . TYR A 1 262 ? 8.569 -17.814 -3.600 1.00 77.56 262 TYR A CA 1
ATOM 2174 C C . TYR A 1 262 ? 7.069 -17.465 -3.639 1.00 77.56 262 TYR A C 1
ATOM 2176 O O . TYR A 1 262 ? 6.364 -17.781 -2.677 1.00 77.56 262 TYR A O 1
ATOM 2184 N N . LEU A 1 263 ? 6.591 -16.784 -4.689 1.00 68.75 263 LEU A N 1
ATOM 2185 C CA . LEU A 1 263 ? 5.164 -16.514 -4.918 1.00 68.75 263 LEU A CA 1
ATOM 2186 C C . LEU A 1 263 ? 4.506 -17.664 -5.680 1.00 68.75 263 LEU A C 1
ATOM 2188 O O . LEU A 1 263 ? 3.371 -18.012 -5.289 1.00 68.75 263 LEU A O 1
#

Sequence (263 aa):
MGSHSIDSDLQKPDIYNKYSPFYESIKQQAITLFDEIRENLSHTIQLGELEPGLSIWSNKLKQFISNYGFHFTKIDHLKLIDYYLSILSITDLNYVHVKICFDMLTELLRNARLITRDDLTLDWRIFYDWMQRIRNNRDKIYGLVVLPEFYLVGLFSSVAWNNIGYIDWEPWLPKIFTRILRGFSVPIGKMQMPSLQDNYSVSDLTKWIVSMMGNGSSCLQYLQDLFITIKSFYHPSNTGGFQQDLVKFVSKLAEYFVTRVYL

Secondary structure (DSSP, 8-state):
-----GGGGEEEE-TGGGGSTTHHHHHHHHHHHHHHHHHHHHHHHHTT--TTHHHHHHHHHHHHHHHHEEEEEHHHHHHHHHHHHHHHTSTT--HHHHHHHHHHHHHHTT-TTSS-TTT----HHHHHHHHHHHHH-GGGGGTS----HHHHHHHHHHHHHHTTTTS--GGGHHHHHHHHHHHTT--BTTBPPPPPS----HHHHHHHHHHH--TT-THHHHHHHHHHHHGGGGSTT--STTHHHHHHHHHHHHHHHHHHHT-

Mean predicted aligned error: 9.87 Å

pLDDT: mean 83.91, std 13.1, range [33.34, 96.88]